Protein AF-A0A9E6CJZ1-F1 (afdb_monomer)

Sequence (178 aa):
MKETTREVQKDIIDIRGPVDLPGGFPFRLLAILALLVIAAVAAKFLIKKFGGKERVLPPRPAHEIAYDDLRDLKMRGLPGQGRIKEYYIALSFIVRQYLENRFALRAPEMTTEEFLIAAKNRGEFSSELKALLKDFLLHCDLVKFAKYGPTPTEMDLSFESAKRLVDQTKERAAEVTA

Solvent-accessible surface area (backbone atoms only — not comparable to full-atom values): 10877 Å² total; per-residue (Å²): 143,84,80,88,82,91,76,88,77,74,86,71,81,78,75,83,72,89,78,80,72,83,84,77,70,62,60,65,60,52,50,52,51,50,50,51,50,52,51,54,52,50,48,50,51,47,43,66,75,68,46,65,78,83,67,76,71,62,100,58,62,46,52,59,55,39,50,54,53,52,51,52,55,58,72,64,43,34,60,84,71,72,36,45,48,60,42,39,52,50,54,53,45,46,51,40,53,30,48,18,66,68,67,75,44,73,39,93,84,40,53,75,67,56,41,52,54,59,51,66,74,38,88,88,54,52,73,66,55,51,48,52,52,49,55,52,51,52,53,34,47,38,34,64,71,67,74,48,82,76,51,73,67,55,51,53,53,50,51,51,48,50,50,48,56,44,69,78,65,45,81,54,79,77,69,78,78,113

Nearest PDB structures (foldseek):
  7eqe-assembly2_D  TM=3.358E-01  e=1.122E+00  Streptomyces griseoluteus
  7eqf-assembly2_C  TM=3.750E-01  e=2.775E+00  Streptomyces griseoluteus

Mean predicted aligned error: 14.76 Å

Secondary structure (DSSP, 8-state):
------------PPPPPP--PPS--THHHHHHHHHHHHHHHHHHHHHHHHS-------SS-HHHHHHHHHHHHHHTTGGGGT-HHHHHHHHHHHHHHHHHHHHT--GGGS-HHHHHHHHHT-TT--HHHHHHHHHHHHHHHHHHHS-----HHHHHHHHHHHHHHHHHHPPPTTTS--

Foldseek 3Di:
DDDDDDDPPDPDPDDDDDDPDPDDDCVVVVVVVVVVVVVVVVVVVCCVVVVDPPPPLDLDFLLVVLVVQLVVLVVVVCVVVVNVLVSLVSLLVSLQSSCCSQVVDPRVVDDLVRSLVVVVPDPLDDPVLSVLSNVLVVVSCCVNPVVDDDDPVVVVVSSVSSNVNSVSRTDDPVVSVD

Radius of gyration: 36.61 Å; Cα contacts (8 Å, |Δi|>4): 97; chains: 1; bounding box: 133×53×50 Å

pLDDT: mean 82.03, std 15.18, range [40.19, 97.94]

Structure (mmCIF, N/CA/C/O backbone):
data_AF-A0A9E6CJZ1-F1
#
_entry.id   AF-A0A9E6CJZ1-F1
#
loop_
_atom_site.group_PDB
_atom_site.id
_atom_site.type_symbol
_atom_site.label_atom_id
_atom_site.label_alt_id
_atom_site.label_comp_id
_atom_site.label_asym_id
_atom_site.label_entity_id
_atom_site.label_seq_id
_atom_site.pdbx_PDB_ins_code
_atom_site.Cartn_x
_atom_site.Cartn_y
_atom_site.Cartn_z
_atom_site.occupancy
_atom_site.B_iso_or_equiv
_atom_site.auth_seq_id
_atom_site.auth_comp_id
_atom_site.auth_asym_id
_atom_site.auth_atom_id
_atom_site.pdbx_PDB_model_num
ATOM 1 N N . MET A 1 1 ? 115.744 -36.045 -33.117 1.00 49.06 1 MET A N 1
ATOM 2 C CA . MET A 1 1 ? 115.909 -35.276 -31.868 1.00 49.06 1 MET A CA 1
ATOM 3 C C . MET A 1 1 ? 114.811 -34.228 -31.792 1.00 49.06 1 MET A C 1
ATOM 5 O O . MET A 1 1 ? 114.917 -33.226 -32.485 1.00 49.06 1 MET A O 1
ATOM 9 N N . LYS A 1 2 ? 113.744 -34.505 -31.037 1.00 40.19 2 LYS A N 1
ATOM 10 C CA . LYS A 1 2 ? 113.070 -33.599 -30.090 1.00 40.19 2 LYS A CA 1
ATOM 11 C C . LYS A 1 2 ? 111.775 -34.257 -29.625 1.00 40.19 2 LYS A C 1
ATOM 13 O O . LYS A 1 2 ? 111.036 -34.844 -30.407 1.00 40.19 2 LYS A O 1
ATOM 18 N N . GLU A 1 3 ? 111.648 -34.239 -28.316 1.00 52.41 3 GLU A N 1
ATOM 19 C CA . GLU A 1 3 ? 110.723 -34.976 -27.482 1.00 52.41 3 GLU A CA 1
ATOM 20 C C . GLU A 1 3 ? 109.345 -34.309 -27.391 1.00 52.41 3 GLU A C 1
ATOM 22 O O . GLU A 1 3 ? 109.218 -33.115 -27.643 1.00 52.41 3 GLU A O 1
ATOM 27 N N . THR A 1 4 ? 108.382 -35.108 -26.915 1.00 61.25 4 THR A N 1
ATOM 28 C CA . THR A 1 4 ? 107.344 -34.748 -25.932 1.00 61.25 4 THR A CA 1
ATOM 29 C C . THR A 1 4 ? 106.378 -33.615 -26.283 1.00 61.25 4 THR A C 1
ATOM 31 O O . THR A 1 4 ? 106.749 -32.451 -26.347 1.00 61.25 4 THR A O 1
ATOM 34 N N . THR A 1 5 ? 105.079 -33.933 -26.316 1.00 56.66 5 THR A N 1
ATOM 35 C CA . THR A 1 5 ? 104.131 -33.520 -25.257 1.00 56.66 5 THR A CA 1
ATOM 36 C C . THR A 1 5 ? 102.821 -34.299 -25.397 1.00 56.66 5 THR A C 1
ATOM 38 O O . THR A 1 5 ? 102.221 -34.366 -26.466 1.00 56.66 5 THR A O 1
ATOM 41 N N . ARG A 1 6 ? 102.422 -34.935 -24.289 1.00 62.84 6 ARG A N 1
ATOM 42 C CA . ARG A 1 6 ? 101.092 -35.495 -24.044 1.00 62.84 6 ARG A CA 1
ATOM 43 C C . ARG A 1 6 ? 100.071 -34.364 -24.024 1.00 62.84 6 ARG A C 1
ATOM 45 O O . ARG A 1 6 ? 100.254 -33.445 -23.242 1.00 62.84 6 ARG A O 1
ATOM 52 N N . GLU A 1 7 ? 98.951 -34.528 -24.705 1.00 59.59 7 GLU A N 1
ATOM 53 C CA . GLU A 1 7 ? 97.702 -33.866 -24.325 1.00 59.59 7 GLU A CA 1
ATOM 54 C C . GLU A 1 7 ? 96.592 -34.913 -24.453 1.00 59.59 7 GLU A C 1
ATOM 56 O O . GLU A 1 7 ? 96.114 -35.245 -25.535 1.00 59.59 7 GLU A O 1
ATOM 61 N N . VAL A 1 8 ? 96.251 -35.515 -23.313 1.00 61.34 8 VAL A N 1
ATOM 62 C CA . VAL A 1 8 ? 95.030 -36.302 -23.144 1.00 61.34 8 VAL A CA 1
ATOM 63 C C . VAL A 1 8 ? 93.889 -35.289 -23.107 1.00 61.34 8 VAL A C 1
ATOM 65 O O . VAL A 1 8 ? 93.489 -34.832 -22.037 1.00 61.34 8 VAL A O 1
ATOM 68 N N . GLN A 1 9 ? 93.388 -34.890 -24.276 1.00 54.91 9 GLN A N 1
ATOM 69 C CA . GLN A 1 9 ? 92.217 -34.023 -24.353 1.00 54.91 9 GLN A CA 1
ATOM 70 C C . GLN A 1 9 ? 90.959 -34.881 -24.178 1.00 54.91 9 GLN A C 1
ATOM 72 O O . GLN A 1 9 ? 90.390 -35.434 -25.110 1.00 54.91 9 GLN A O 1
ATOM 77 N N . LYS A 1 10 ? 90.604 -35.023 -22.904 1.00 57.53 10 LYS A N 1
ATOM 78 C CA . LYS A 1 10 ? 89.318 -35.412 -22.327 1.00 57.53 10 LYS A CA 1
ATOM 79 C C . LYS A 1 10 ? 88.123 -35.104 -23.253 1.00 57.53 10 LYS A C 1
ATOM 81 O O . LYS A 1 10 ? 87.733 -33.944 -23.369 1.00 57.53 10 LYS A O 1
ATOM 86 N N . ASP A 1 11 ? 87.514 -36.146 -23.822 1.00 59.25 11 ASP A N 1
ATOM 87 C CA . ASP A 1 11 ? 86.191 -36.095 -24.464 1.00 59.25 11 ASP A CA 1
ATOM 88 C C . ASP A 1 11 ? 85.128 -35.803 -23.391 1.00 59.25 11 ASP A C 1
ATOM 90 O O . ASP A 1 11 ? 84.509 -36.695 -22.805 1.00 59.25 11 ASP A O 1
ATOM 94 N N . ILE A 1 12 ? 84.967 -34.524 -23.051 1.00 64.62 12 ILE A N 1
ATOM 95 C CA . ILE A 1 12 ? 83.814 -34.046 -22.294 1.00 64.62 12 ILE A CA 1
ATOM 96 C C . ILE A 1 12 ? 82.669 -33.969 -23.293 1.00 64.62 12 ILE A C 1
ATOM 98 O O . ILE A 1 12 ? 82.695 -33.159 -24.215 1.00 64.62 12 ILE A O 1
ATOM 102 N N . ILE A 1 13 ? 81.673 -34.830 -23.113 1.00 66.44 13 ILE A N 1
ATOM 103 C CA . ILE A 1 13 ? 80.451 -34.784 -23.909 1.00 66.44 13 ILE A CA 1
ATOM 104 C C . ILE A 1 13 ? 79.744 -33.466 -23.584 1.00 66.44 13 ILE A C 1
ATOM 106 O O . ILE A 1 13 ? 79.390 -33.211 -22.431 1.00 66.44 13 ILE A O 1
ATOM 110 N N . ASP A 1 14 ? 79.577 -32.638 -24.608 1.00 72.31 14 ASP A N 1
ATOM 111 C CA . ASP A 1 14 ? 78.955 -31.325 -24.506 1.00 72.31 14 ASP A CA 1
ATOM 112 C C . ASP A 1 14 ? 77.465 -31.457 -24.139 1.00 72.31 14 ASP A C 1
ATOM 114 O O . ASP A 1 14 ? 76.741 -32.306 -24.676 1.00 72.31 14 ASP A O 1
ATOM 118 N N . ILE A 1 15 ? 76.993 -30.641 -23.195 1.00 66.19 15 ILE A N 1
ATOM 119 C CA . ILE A 1 15 ? 75.585 -30.639 -22.779 1.00 66.19 15 ILE A CA 1
ATOM 120 C C . ILE A 1 15 ? 74.820 -29.838 -23.831 1.00 66.19 15 ILE A C 1
ATOM 122 O O . ILE A 1 15 ? 75.149 -28.682 -24.084 1.00 66.19 15 ILE A O 1
ATOM 126 N N . ARG A 1 16 ? 73.791 -30.440 -24.448 1.00 64.19 16 ARG A N 1
ATOM 127 C CA . ARG A 1 16 ? 72.942 -29.742 -25.430 1.00 64.19 16 ARG A CA 1
ATOM 128 C C . ARG A 1 16 ? 72.487 -28.392 -24.869 1.00 64.19 16 ARG A C 1
ATOM 130 O O . ARG A 1 16 ? 71.950 -28.335 -23.762 1.00 64.19 16 ARG A O 1
ATOM 137 N N . GLY A 1 17 ? 72.695 -27.336 -25.657 1.00 74.50 17 GLY A N 1
ATOM 138 C CA . GLY A 1 17 ? 72.274 -25.978 -25.325 1.00 74.50 17 GLY A CA 1
ATOM 139 C C . GLY A 1 17 ? 70.756 -25.848 -25.116 1.00 74.50 17 GLY A C 1
ATOM 140 O O . GLY A 1 17 ? 70.006 -26.783 -25.420 1.00 74.50 17 GLY A O 1
ATOM 141 N N . PRO A 1 18 ? 70.291 -24.700 -24.588 1.00 73.81 18 PRO A N 1
ATOM 142 C CA . PRO A 1 18 ? 68.888 -24.484 -24.253 1.00 73.81 18 PRO A CA 1
ATOM 143 C C . PRO A 1 18 ? 67.996 -24.716 -25.472 1.00 73.81 18 PRO A C 1
ATOM 145 O O . PRO A 1 18 ? 68.210 -24.134 -26.532 1.00 73.81 18 PRO A O 1
ATOM 148 N N . VAL A 1 19 ? 66.997 -25.584 -25.321 1.00 71.06 19 VAL A N 1
ATOM 149 C CA . VAL A 1 19 ? 65.978 -25.787 -26.350 1.00 71.06 19 VAL A CA 1
ATOM 150 C C . VAL A 1 19 ? 65.034 -24.590 -26.298 1.00 71.06 19 VAL A C 1
ATOM 152 O O . VAL A 1 19 ? 64.331 -24.407 -25.302 1.00 71.06 19 VAL A O 1
ATOM 155 N N . ASP A 1 20 ? 65.011 -23.788 -27.360 1.00 67.00 20 ASP A N 1
ATOM 156 C CA . ASP A 1 20 ? 64.033 -22.715 -27.512 1.00 67.00 20 ASP A CA 1
ATOM 157 C C . ASP A 1 20 ? 62.629 -23.323 -27.602 1.00 67.00 20 ASP A C 1
ATOM 159 O O . ASP A 1 20 ? 62.242 -23.946 -28.594 1.00 67.00 20 ASP A O 1
ATOM 163 N N . LEU A 1 21 ? 61.857 -23.171 -26.525 1.00 61.41 21 LEU A N 1
ATOM 164 C CA . LEU A 1 21 ? 60.443 -23.521 -26.511 1.00 61.41 21 LEU A CA 1
ATOM 165 C C . LEU A 1 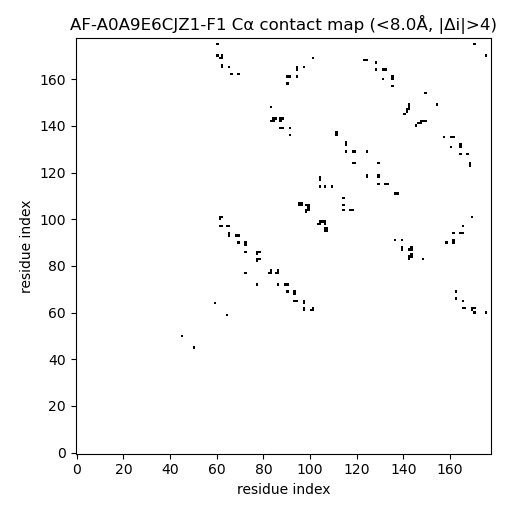21 ? 59.719 -22.590 -27.498 1.00 61.41 21 LEU A C 1
ATOM 167 O O . LEU A 1 21 ? 59.787 -21.370 -27.316 1.00 61.41 21 LEU A O 1
ATOM 171 N N . PRO A 1 22 ? 59.013 -23.114 -28.519 1.00 61.53 22 PRO A N 1
ATOM 172 C CA . PRO A 1 22 ? 58.257 -22.278 -29.440 1.00 61.53 22 PRO A CA 1
ATOM 173 C C . PRO A 1 22 ? 57.286 -21.394 -28.648 1.00 61.53 22 PRO A C 1
ATOM 175 O O . PRO A 1 22 ? 56.506 -21.860 -27.814 1.00 61.53 22 PRO A O 1
ATOM 178 N N . GLY A 1 23 ? 57.419 -20.088 -28.867 1.00 60.41 23 GLY A N 1
ATOM 179 C CA . GLY A 1 23 ? 56.802 -19.051 -28.059 1.00 60.41 23 GLY A CA 1
ATOM 180 C C . GLY A 1 23 ? 55.276 -19.116 -28.032 1.00 60.41 23 GLY A C 1
ATOM 181 O O . GLY A 1 23 ? 54.616 -19.204 -29.064 1.00 60.41 23 GLY A O 1
ATOM 182 N N . GLY A 1 24 ? 54.736 -18.961 -26.820 1.00 61.22 24 GLY A N 1
ATOM 183 C CA . GLY A 1 24 ? 53.343 -18.602 -26.570 1.00 61.22 24 GLY A CA 1
ATOM 184 C C . GLY A 1 24 ? 52.414 -19.778 -26.291 1.00 61.22 24 GLY A C 1
ATOM 185 O O . GLY A 1 24 ? 51.463 -19.994 -27.033 1.00 61.22 24 GLY A O 1
ATOM 186 N N . PHE A 1 25 ? 52.622 -20.490 -25.178 1.00 62.19 25 PHE A N 1
ATOM 187 C CA . PHE A 1 25 ? 51.590 -21.373 -24.624 1.00 62.19 25 PHE A CA 1
ATOM 188 C C . PHE A 1 25 ? 50.232 -20.639 -24.559 1.00 62.19 25 PHE A C 1
ATOM 190 O O . PHE A 1 25 ? 50.196 -19.454 -24.198 1.00 62.19 25 PHE A O 1
ATOM 197 N N . PRO A 1 26 ? 49.098 -21.314 -24.830 1.00 68.69 26 PRO A N 1
ATOM 198 C CA . PRO A 1 26 ? 47.780 -20.689 -24.961 1.00 68.69 26 PRO A CA 1
ATOM 199 C C . PRO A 1 26 ? 47.225 -20.145 -23.635 1.00 68.69 26 PRO A C 1
ATOM 201 O O . PRO A 1 26 ? 46.048 -19.813 -23.562 1.00 68.69 26 PRO A O 1
ATOM 204 N N . PHE A 1 27 ? 48.041 -20.003 -22.586 1.00 70.19 27 PHE A N 1
ATOM 205 C CA . PHE A 1 27 ? 47.667 -19.367 -21.324 1.00 70.19 27 PHE A CA 1
ATOM 206 C C . PHE A 1 27 ? 47.115 -17.958 -21.523 1.00 70.19 27 PHE A C 1
ATOM 208 O O . PHE A 1 27 ? 46.222 -17.566 -20.787 1.00 70.19 27 PHE A O 1
ATOM 215 N N . ARG A 1 28 ? 47.574 -17.210 -22.539 1.00 80.44 28 ARG A N 1
ATOM 216 C CA . ARG A 1 28 ? 46.977 -15.905 -22.876 1.00 80.44 28 ARG A CA 1
ATOM 217 C C . ARG A 1 28 ? 45.538 -16.050 -23.371 1.00 80.44 28 ARG A C 1
ATOM 219 O O . ARG A 1 28 ? 44.670 -15.318 -22.914 1.00 80.44 28 ARG A O 1
ATOM 226 N N . LEU A 1 29 ? 45.273 -17.020 -24.248 1.00 81.88 29 LEU A N 1
ATOM 227 C CA . LEU A 1 29 ? 43.920 -17.313 -24.734 1.00 81.88 29 LEU A CA 1
ATOM 228 C C . LEU A 1 29 ? 43.028 -17.848 -23.604 1.00 81.88 29 LEU A C 1
ATOM 230 O O . LEU A 1 29 ? 41.888 -17.417 -23.472 1.00 81.88 29 LEU A O 1
ATOM 234 N N . LEU A 1 30 ? 43.566 -18.714 -22.743 1.00 83.50 30 LEU A N 1
ATOM 235 C CA . LEU A 1 30 ? 42.892 -19.230 -21.548 1.00 83.50 30 LEU A CA 1
ATOM 236 C C . LEU A 1 30 ? 42.587 -18.124 -20.528 1.00 83.50 30 LEU A C 1
ATOM 238 O O . LEU A 1 30 ? 41.495 -18.100 -19.969 1.00 83.50 30 LEU A O 1
ATOM 242 N N . ALA A 1 31 ? 43.509 -17.183 -20.318 1.00 84.50 31 ALA A N 1
ATOM 243 C CA . ALA A 1 31 ? 43.314 -16.039 -19.431 1.00 84.50 31 ALA A CA 1
ATOM 244 C C . ALA A 1 31 ? 42.259 -15.068 -19.978 1.00 84.50 31 ALA A C 1
ATOM 246 O O . ALA A 1 31 ? 41.407 -14.607 -19.221 1.00 84.50 31 ALA A O 1
ATOM 247 N N . ILE A 1 32 ? 42.263 -14.803 -21.291 1.00 88.94 32 ILE A N 1
ATOM 248 C CA . ILE A 1 32 ? 41.225 -13.998 -21.953 1.00 88.94 32 ILE A CA 1
ATOM 249 C C . ILE A 1 32 ? 39.862 -14.690 -21.836 1.00 88.94 32 ILE A C 1
ATOM 251 O O . ILE A 1 32 ? 38.875 -14.046 -21.484 1.00 88.94 32 ILE A O 1
ATOM 255 N N . LEU A 1 33 ? 39.804 -16.005 -22.064 1.00 90.44 33 LEU A N 1
ATOM 256 C CA . LEU 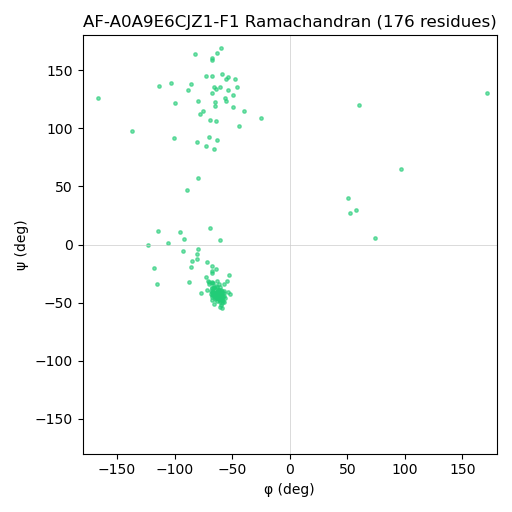A 1 33 ? 38.574 -16.784 -21.931 1.00 90.44 33 LEU A CA 1
ATOM 257 C C . LEU A 1 33 ? 38.044 -16.759 -20.489 1.00 90.44 33 LEU A C 1
ATOM 259 O O . LEU A 1 33 ? 36.858 -16.514 -20.277 1.00 90.44 33 LEU A O 1
ATOM 263 N N . ALA A 1 34 ? 38.915 -16.945 -19.495 1.00 89.00 34 ALA A N 1
ATOM 264 C CA . ALA A 1 34 ? 38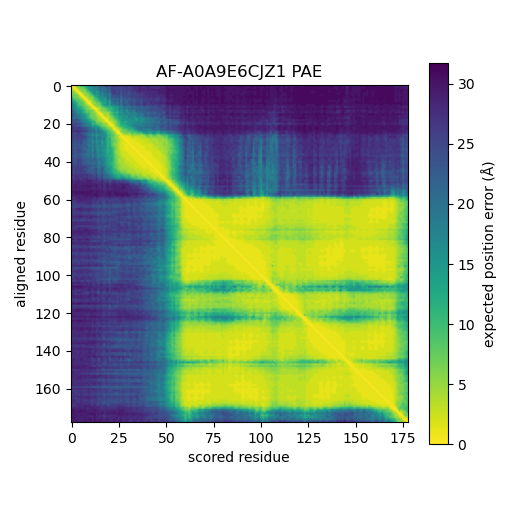.545 -16.870 -18.084 1.00 89.00 34 ALA A CA 1
ATOM 265 C C . ALA A 1 34 ? 38.017 -15.477 -17.703 1.00 89.00 34 ALA A C 1
ATOM 267 O O . ALA A 1 34 ? 36.995 -15.372 -17.023 1.00 89.00 34 ALA A O 1
ATOM 268 N N . LEU A 1 35 ? 38.658 -14.407 -18.187 1.00 93.12 35 LEU A N 1
ATOM 269 C CA . LEU A 1 35 ? 38.215 -13.032 -17.955 1.00 93.12 35 LEU A CA 1
ATOM 270 C C . LEU A 1 35 ? 36.825 -12.774 -18.557 1.00 93.12 35 LEU A C 1
ATOM 272 O O . LEU A 1 35 ? 35.972 -12.184 -17.894 1.00 93.12 35 LEU A O 1
ATOM 276 N N . LEU A 1 36 ? 36.570 -13.256 -19.777 1.00 92.88 36 LEU A N 1
ATOM 277 C CA . LEU A 1 36 ? 35.264 -13.137 -20.434 1.00 92.88 36 LEU A CA 1
ATOM 278 C C . LEU A 1 36 ? 34.165 -13.879 -19.667 1.00 92.88 36 LEU A C 1
ATOM 280 O O . LEU A 1 36 ? 33.067 -13.347 -19.506 1.00 92.88 36 LEU A O 1
ATOM 284 N N . VAL A 1 37 ? 34.457 -15.074 -19.145 1.00 92.81 37 VAL A N 1
ATOM 285 C CA . VAL A 1 37 ? 33.505 -15.839 -18.325 1.00 92.81 37 VAL A CA 1
ATOM 286 C C . VAL A 1 37 ? 33.186 -15.097 -17.027 1.00 92.81 37 VAL A C 1
ATOM 288 O O . VAL A 1 37 ? 32.014 -14.963 -16.676 1.00 92.81 37 VAL A O 1
ATOM 291 N N . ILE A 1 38 ? 34.195 -14.555 -16.338 1.00 92.88 38 ILE A N 1
ATOM 292 C CA . ILE A 1 38 ? 33.993 -13.770 -15.111 1.00 92.88 38 ILE A CA 1
ATOM 293 C C . ILE A 1 38 ? 33.161 -12.517 -15.403 1.00 92.88 38 ILE A C 1
ATOM 295 O O . ILE A 1 38 ? 32.205 -12.240 -14.678 1.00 92.88 38 ILE A O 1
ATOM 299 N N . ALA A 1 39 ? 33.466 -11.794 -16.483 1.00 91.38 39 ALA A N 1
ATOM 300 C CA . ALA A 1 39 ? 32.707 -10.618 -16.898 1.00 91.38 39 ALA A CA 1
ATOM 301 C C . ALA A 1 39 ? 31.251 -10.967 -17.243 1.00 91.38 39 ALA A C 1
ATOM 303 O O . ALA A 1 39 ? 30.343 -10.259 -16.816 1.00 91.38 39 ALA A O 1
ATOM 304 N N . ALA A 1 40 ? 31.003 -12.080 -17.939 1.00 88.81 40 ALA A N 1
ATOM 305 C CA . ALA A 1 40 ? 29.655 -12.540 -18.271 1.00 88.81 40 ALA A CA 1
ATOM 306 C C . ALA A 1 40 ? 28.857 -12.954 -17.025 1.00 88.81 40 ALA A C 1
ATOM 308 O O . ALA A 1 40 ? 27.675 -12.628 -16.908 1.00 88.81 40 ALA A O 1
ATOM 309 N N . VAL A 1 41 ? 29.492 -13.636 -16.066 1.00 89.81 41 VAL A N 1
ATOM 310 C CA . VAL A 1 41 ? 28.859 -14.006 -14.793 1.00 89.81 41 VAL A CA 1
ATOM 311 C C . VAL A 1 41 ? 28.570 -12.764 -13.957 1.00 89.81 41 VAL A C 1
ATOM 313 O O . VAL A 1 41 ? 27.453 -12.628 -13.464 1.00 89.81 41 VAL A O 1
ATOM 316 N N . ALA A 1 42 ? 29.521 -11.834 -13.841 1.00 87.81 42 ALA A N 1
ATOM 317 C CA . ALA A 1 42 ? 29.332 -10.573 -13.133 1.00 87.81 42 ALA A CA 1
ATOM 318 C C . ALA A 1 42 ? 28.232 -9.727 -13.785 1.00 87.81 42 ALA A C 1
ATOM 320 O O . ALA A 1 42 ? 27.337 -9.263 -13.085 1.00 87.81 42 ALA A O 1
ATOM 321 N N . ALA A 1 43 ? 28.225 -9.605 -15.114 1.00 85.31 43 ALA A N 1
ATOM 322 C CA . ALA A 1 43 ? 27.169 -8.933 -15.861 1.00 85.31 43 ALA A CA 1
ATOM 323 C C . ALA A 1 43 ? 25.815 -9.610 -15.630 1.00 85.31 43 ALA A C 1
ATOM 325 O O . ALA A 1 43 ? 24.856 -8.930 -15.294 1.00 85.31 43 ALA A O 1
ATOM 326 N N . LYS A 1 44 ? 25.725 -10.944 -15.697 1.00 85.56 44 LYS A N 1
ATOM 327 C CA . LYS A 1 44 ? 24.486 -11.681 -15.400 1.00 85.56 44 LYS A CA 1
ATOM 328 C C . LYS A 1 44 ? 24.027 -11.478 -13.956 1.00 85.56 44 LYS A C 1
ATOM 330 O O . LYS A 1 44 ? 22.831 -11.350 -13.712 1.00 85.56 44 LYS A O 1
ATOM 335 N N . PHE A 1 45 ? 24.947 -11.434 -12.996 1.00 83.56 45 PHE A N 1
ATOM 336 C CA . PHE A 1 45 ? 24.627 -11.214 -11.585 1.00 83.56 45 PHE A CA 1
ATOM 337 C C . PHE A 1 45 ? 24.187 -9.770 -11.322 1.00 83.56 45 PHE A C 1
ATOM 339 O O . PHE A 1 45 ? 23.231 -9.550 -10.583 1.00 83.56 45 PHE A O 1
ATOM 346 N N . LEU A 1 46 ? 24.828 -8.796 -11.972 1.00 81.12 46 LEU A N 1
ATOM 347 C CA . LEU A 1 46 ? 24.453 -7.385 -11.936 1.00 81.12 46 LEU A CA 1
ATOM 348 C C . LEU A 1 46 ? 23.112 -7.158 -12.636 1.00 81.12 46 LEU A C 1
ATOM 350 O O . LEU A 1 46 ? 22.252 -6.516 -12.055 1.00 81.12 46 LEU A O 1
ATOM 354 N N . ILE A 1 47 ? 22.867 -7.766 -13.798 1.00 76.94 47 ILE A N 1
ATOM 355 C CA . ILE A 1 47 ? 21.565 -7.750 -14.479 1.00 76.94 47 ILE A CA 1
ATOM 356 C C . ILE A 1 47 ? 20.507 -8.451 -13.621 1.00 76.94 47 ILE A C 1
ATOM 358 O O . ILE A 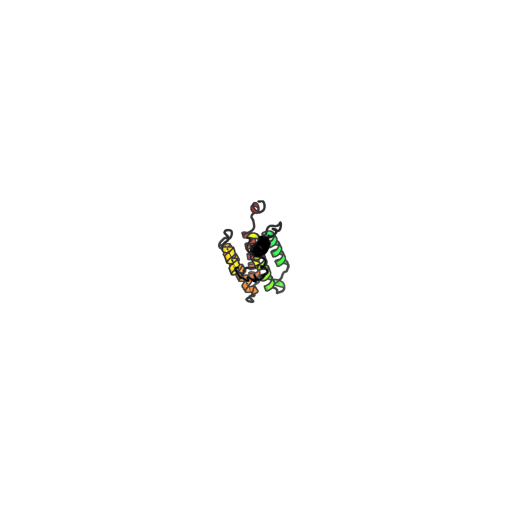1 47 ? 19.392 -7.971 -13.541 1.00 76.94 47 ILE A O 1
ATOM 362 N N . LYS A 1 48 ? 20.813 -9.527 -12.889 1.00 69.94 48 LYS A N 1
ATOM 363 C CA . LYS A 1 48 ? 19.826 -10.138 -11.977 1.00 69.94 48 LYS A CA 1
ATOM 364 C C . LYS A 1 48 ? 19.567 -9.296 -10.718 1.00 69.94 48 LYS A C 1
ATOM 366 O O . LYS A 1 48 ? 18.500 -9.399 -10.122 1.00 69.94 48 LYS A O 1
ATOM 371 N N . LYS A 1 49 ? 20.550 -8.501 -10.283 1.00 65.12 49 LYS A N 1
ATOM 372 C CA . LYS A 1 49 ? 20.474 -7.651 -9.082 1.00 65.12 49 LYS A CA 1
ATOM 373 C C . LYS A 1 49 ? 19.865 -6.269 -9.369 1.00 65.12 49 LYS A C 1
ATOM 375 O O . LYS A 1 49 ? 19.191 -5.716 -8.501 1.00 65.12 49 LYS A O 1
ATOM 380 N N . PHE A 1 50 ? 20.089 -5.734 -10.569 1.00 57.03 50 PHE A N 1
ATOM 381 C CA . PHE A 1 50 ? 19.684 -4.393 -11.010 1.00 57.03 50 PHE A CA 1
ATOM 382 C C . PHE A 1 50 ? 18.702 -4.384 -12.183 1.00 57.03 50 PHE A C 1
ATOM 384 O O . PHE A 1 50 ? 18.001 -3.394 -12.366 1.00 57.03 50 PHE A O 1
ATOM 391 N N . GLY A 1 51 ? 18.606 -5.467 -12.950 1.00 46.28 51 GLY A N 1
ATOM 392 C CA . GLY A 1 51 ? 17.495 -5.702 -13.861 1.00 46.28 51 GLY A CA 1
ATOM 393 C C . GLY A 1 51 ? 16.272 -5.982 -13.012 1.00 46.28 51 GLY A C 1
ATOM 394 O O . GLY A 1 51 ? 16.037 -7.109 -12.570 1.00 46.28 51 GLY A O 1
ATOM 395 N N . GLY A 1 52 ? 15.526 -4.914 -12.722 1.00 53.84 52 GLY A N 1
ATOM 396 C CA . GLY A 1 52 ? 14.161 -5.037 -12.246 1.00 53.84 52 GLY A CA 1
ATOM 397 C C . GLY A 1 52 ? 13.469 -6.063 -13.125 1.00 53.84 52 GLY A C 1
ATOM 398 O O . GLY A 1 52 ? 13.685 -6.060 -14.337 1.00 53.84 52 GLY A O 1
ATOM 399 N N . LYS A 1 53 ? 12.712 -6.979 -12.505 1.00 47.53 53 LYS A N 1
ATOM 400 C CA . LYS A 1 53 ? 11.821 -7.879 -13.239 1.00 47.53 53 LYS A CA 1
ATOM 401 C C . LYS A 1 53 ? 11.191 -7.039 -14.336 1.00 47.53 53 LYS A C 1
ATOM 403 O O . LYS A 1 53 ? 10.504 -6.072 -14.009 1.00 47.53 53 LYS A O 1
ATOM 408 N N . GLU A 1 54 ? 11.499 -7.359 -15.584 1.00 49.78 54 GLU A N 1
ATOM 409 C CA . GLU A 1 54 ? 10.805 -6.803 -16.727 1.00 49.78 54 GLU A CA 1
ATOM 410 C C . GLU A 1 54 ? 9.383 -7.311 -16.554 1.00 49.78 54 GLU A C 1
ATOM 412 O O . GLU A 1 54 ? 9.052 -8.468 -16.820 1.00 49.78 54 GLU A O 1
ATOM 417 N N . ARG A 1 55 ? 8.593 -6.502 -15.848 1.00 52.50 55 ARG A N 1
ATOM 418 C CA . ARG A 1 55 ? 7.202 -6.792 -15.602 1.00 52.50 55 ARG A CA 1
ATOM 419 C C . ARG A 1 55 ? 6.607 -6.621 -16.971 1.00 52.50 55 ARG A C 1
ATOM 421 O O . ARG A 1 55 ? 6.520 -5.504 -17.467 1.00 52.50 55 ARG A O 1
ATOM 428 N N . VAL A 1 56 ? 6.262 -7.750 -17.577 1.00 52.38 56 VAL A N 1
ATOM 429 C CA . VAL A 1 56 ? 5.206 -7.808 -18.574 1.00 52.38 56 VAL A CA 1
ATOM 430 C C . VAL A 1 56 ? 4.092 -6.959 -17.977 1.00 52.38 56 VAL A C 1
ATOM 432 O O . VAL A 1 56 ? 3.479 -7.374 -16.990 1.00 52.38 56 VAL A O 1
ATOM 435 N N . LEU A 1 57 ? 3.945 -5.721 -18.459 1.00 51.72 57 LEU A N 1
ATOM 436 C CA . LEU A 1 57 ? 2.794 -4.897 -18.132 1.00 51.72 57 LEU A CA 1
ATOM 437 C C . LEU A 1 57 ? 1.609 -5.826 -18.388 1.00 51.72 57 LEU A C 1
ATOM 439 O O . LEU A 1 57 ? 1.497 -6.344 -19.506 1.00 51.72 57 LEU A O 1
ATOM 443 N N . PRO A 1 58 ? 0.779 -6.159 -17.386 1.00 53.56 58 PRO A N 1
ATOM 444 C CA . PRO A 1 58 ? -0.466 -6.811 -17.727 1.00 53.56 58 PRO A CA 1
ATOM 445 C C . PRO A 1 58 ? -1.155 -5.879 -18.737 1.00 53.56 58 PRO A C 1
ATOM 447 O O . PRO A 1 58 ? -1.067 -4.662 -18.578 1.00 53.56 58 PRO A O 1
ATOM 450 N N . PRO A 1 59 ? -1.840 -6.392 -19.769 1.00 66.06 59 PRO A N 1
ATOM 451 C CA . PRO A 1 59 ? -2.515 -5.558 -20.771 1.00 66.06 59 PRO A CA 1
ATOM 452 C C . PRO A 1 59 ? -3.616 -4.649 -20.181 1.00 66.06 59 PRO A C 1
ATOM 454 O O . PRO A 1 59 ? -4.326 -3.982 -20.924 1.00 66.06 59 PRO A O 1
ATOM 457 N N . ARG A 1 60 ? -3.787 -4.644 -18.853 1.00 80.06 60 ARG A N 1
ATOM 458 C CA . ARG A 1 60 ? -4.797 -3.910 -18.103 1.00 80.06 60 ARG A CA 1
ATOM 459 C C . ARG A 1 60 ? -4.136 -2.832 -17.234 1.00 80.06 60 ARG A C 1
ATOM 461 O O . ARG A 1 60 ? -3.154 -3.139 -16.552 1.00 80.06 60 ARG A O 1
ATOM 468 N N . PRO A 1 61 ? -4.694 -1.611 -17.194 1.00 89.56 61 PRO A N 1
ATOM 469 C CA . PRO A 1 61 ? -4.219 -0.537 -16.328 1.00 89.56 61 PRO A CA 1
ATOM 470 C C . PRO A 1 61 ? -4.128 -0.950 -14.854 1.00 89.56 61 PRO A C 1
ATOM 472 O O . PRO A 1 61 ? -4.995 -1.656 -14.332 1.00 89.56 61 PRO A O 1
ATOM 475 N N . ALA A 1 62 ? -3.116 -0.445 -14.141 1.00 90.62 62 ALA A N 1
ATOM 476 C CA . ALA A 1 62 ? -2.860 -0.817 -12.744 1.00 90.62 62 ALA A CA 1
ATOM 477 C C . ALA A 1 62 ? -4.066 -0.560 -11.817 1.00 90.62 62 ALA A C 1
ATOM 479 O O . ALA A 1 62 ? -4.306 -1.321 -10.879 1.00 90.62 62 ALA A O 1
ATOM 480 N N . HIS A 1 63 ? -4.835 0.499 -12.085 1.00 93.31 63 HIS A N 1
ATOM 481 C CA . HIS A 1 63 ? -6.002 0.868 -11.284 1.00 93.31 63 HIS A CA 1
ATOM 482 C C . HIS A 1 63 ? -7.165 -0.121 -11.440 1.00 93.31 63 HIS A C 1
ATOM 484 O O . HIS A 1 63 ? -7.879 -0.364 -10.472 1.00 93.31 63 HIS A O 1
ATOM 490 N N . GLU A 1 64 ? -7.339 -0.736 -12.615 1.00 92.56 64 GLU A N 1
ATOM 491 C CA . GLU A 1 64 ? -8.373 -1.757 -12.814 1.00 92.56 64 GLU A CA 1
ATOM 492 C C . GLU A 1 64 ? -8.099 -3.002 -11.974 1.00 92.56 64 GLU A C 1
ATOM 494 O O . GLU A 1 64 ? -9.003 -3.519 -11.322 1.00 92.56 64 GLU A O 1
ATOM 499 N N . ILE A 1 65 ? -6.838 -3.443 -11.951 1.00 92.38 65 ILE A N 1
ATOM 500 C CA . ILE A 1 65 ? -6.395 -4.574 -11.128 1.00 92.38 65 ILE A CA 1
ATOM 501 C C . ILE A 1 65 ? -6.648 -4.262 -9.651 1.00 92.38 65 ILE A C 1
ATOM 503 O O . ILE A 1 65 ? -7.222 -5.076 -8.935 1.00 92.38 65 ILE A O 1
ATOM 507 N N . ALA A 1 66 ? -6.304 -3.048 -9.209 1.00 94.75 66 ALA A N 1
ATOM 508 C CA . ALA A 1 66 ? -6.548 -2.615 -7.838 1.00 94.75 66 ALA A CA 1
ATOM 509 C C . ALA A 1 66 ? -8.043 -2.610 -7.475 1.00 94.75 66 ALA A C 1
ATOM 511 O O . ALA A 1 66 ? -8.401 -3.015 -6.371 1.00 94.75 66 ALA A O 1
ATOM 512 N N . TYR A 1 67 ? -8.931 -2.179 -8.379 1.00 96.06 67 TYR A N 1
ATOM 513 C CA . TYR A 1 67 ? -10.375 -2.227 -8.131 1.00 96.06 67 TYR A CA 1
ATOM 514 C C . TYR A 1 67 ? -10.911 -3.656 -8.052 1.00 96.06 67 TYR A C 1
ATOM 516 O O . TYR A 1 67 ? -11.738 -3.933 -7.181 1.00 96.06 67 TYR A O 1
ATOM 524 N N . ASP A 1 68 ? -10.447 -4.551 -8.928 1.00 94.25 68 ASP A N 1
ATOM 525 C CA . ASP A 1 68 ? -10.803 -5.970 -8.876 1.00 94.25 68 ASP A CA 1
ATOM 526 C C . ASP A 1 68 ? -10.355 -6.583 -7.536 1.00 94.25 68 ASP A C 1
ATOM 528 O O . ASP A 1 68 ? -11.173 -7.178 -6.832 1.00 94.25 68 ASP A O 1
ATOM 532 N N . ASP A 1 69 ? -9.114 -6.332 -7.114 1.00 95.81 69 ASP A N 1
ATOM 533 C CA . ASP A 1 69 ? -8.578 -6.821 -5.841 1.00 95.81 69 ASP A CA 1
ATOM 534 C C . ASP A 1 69 ? -9.327 -6.250 -4.620 1.00 95.81 69 ASP A C 1
ATOM 536 O O . ASP A 1 69 ? -9.612 -6.973 -3.660 1.00 95.81 69 ASP A O 1
ATOM 540 N N . LEU A 1 70 ? -9.676 -4.955 -4.636 1.00 97.62 70 LEU A N 1
ATOM 541 C CA . LEU A 1 70 ? -10.466 -4.317 -3.574 1.00 97.62 70 LEU A CA 1
ATOM 542 C C . LEU A 1 70 ? -11.883 -4.899 -3.498 1.00 97.62 70 LEU A C 1
ATOM 544 O O . LEU A 1 70 ? -12.393 -5.138 -2.398 1.00 97.62 70 LEU A O 1
ATOM 548 N N . ARG A 1 71 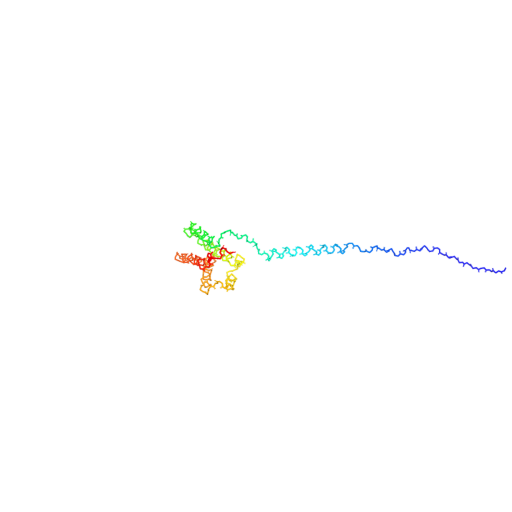? -12.523 -5.146 -4.648 1.00 96.69 71 ARG A N 1
ATOM 549 C CA . ARG A 1 71 ? -13.836 -5.801 -4.718 1.00 96.69 71 ARG A CA 1
ATOM 550 C C . ARG A 1 71 ? -13.754 -7.206 -4.134 1.00 96.69 71 ARG A C 1
ATOM 552 O O . ARG A 1 71 ? -14.573 -7.558 -3.286 1.00 96.69 71 ARG A O 1
ATOM 559 N N . ASP A 1 72 ? -12.751 -7.978 -4.532 1.00 95.19 72 ASP A N 1
ATOM 560 C CA . ASP A 1 72 ? -12.540 -9.338 -4.047 1.00 95.19 72 ASP A CA 1
ATOM 561 C C . ASP A 1 72 ? -12.272 -9.366 -2.540 1.00 95.19 72 ASP A C 1
ATOM 563 O O . ASP A 1 72 ? -12.842 -10.192 -1.825 1.00 95.19 72 ASP A O 1
ATOM 567 N N . LEU A 1 73 ? -11.469 -8.432 -2.023 1.00 95.94 73 LEU A N 1
ATOM 568 C CA . LEU A 1 73 ? -11.243 -8.289 -0.586 1.00 95.94 73 LEU A CA 1
ATOM 569 C C . LEU A 1 73 ? -12.549 -8.005 0.169 1.00 95.94 73 LEU A C 1
ATOM 571 O O . LEU A 1 73 ? -12.791 -8.611 1.216 1.00 95.94 73 LEU A O 1
ATOM 575 N N . LYS A 1 74 ? -13.402 -7.125 -0.370 1.00 94.88 74 LYS A N 1
ATOM 576 C CA . LYS A 1 74 ? -14.711 -6.808 0.215 1.00 94.88 74 LYS A CA 1
ATOM 577 C C . LYS A 1 74 ? -15.640 -8.025 0.211 1.00 94.88 74 LYS A C 1
ATOM 579 O O . LYS A 1 74 ? -16.251 -8.319 1.236 1.00 94.88 74 LYS A O 1
ATOM 584 N N . MET A 1 75 ? -15.692 -8.776 -0.892 1.00 95.69 75 MET A N 1
ATOM 585 C CA . MET A 1 75 ? -16.515 -9.989 -1.013 1.00 95.69 75 MET A CA 1
ATOM 586 C C . MET A 1 75 ? -16.097 -11.102 -0.048 1.00 95.69 75 MET A C 1
ATOM 588 O O . MET A 1 75 ? -16.948 -11.850 0.426 1.00 95.69 75 MET A O 1
ATOM 592 N N . ARG A 1 76 ? -14.805 -11.205 0.294 1.00 94.44 76 ARG A N 1
ATOM 593 C CA . ARG A 1 76 ? -14.323 -12.201 1.269 1.00 94.44 76 ARG A CA 1
ATOM 594 C C . ARG A 1 76 ? -14.889 -11.990 2.674 1.00 94.44 76 ARG A C 1
ATOM 596 O O . ARG A 1 76 ? -14.847 -12.930 3.461 1.00 94.44 76 ARG A O 1
ATOM 603 N N . GLY A 1 77 ? -15.366 -10.789 3.018 1.00 93.69 77 GLY A N 1
ATOM 604 C CA . GLY A 1 77 ? -16.017 -10.521 4.306 1.00 93.69 77 GLY A CA 1
ATOM 605 C C . GLY A 1 77 ? -15.151 -10.841 5.533 1.00 93.69 77 GLY A C 1
ATOM 606 O O . GLY A 1 77 ? -15.683 -11.206 6.580 1.00 93.69 77 GLY A O 1
ATOM 607 N N . LEU A 1 78 ? -13.820 -10.732 5.413 1.00 94.69 78 LEU A N 1
ATOM 608 C CA . LEU A 1 78 ? -12.861 -11.127 6.455 1.00 94.69 78 LEU A CA 1
ATOM 609 C C . LEU A 1 78 ? -13.129 -10.480 7.830 1.00 94.69 78 LEU A C 1
ATOM 611 O O . LEU A 1 78 ? -13.049 -11.202 8.828 1.00 94.69 78 LEU A O 1
ATOM 615 N N . PRO A 1 79 ? -13.495 -9.182 7.936 1.00 94.00 79 PRO A N 1
ATOM 616 C CA . PRO A 1 79 ? -13.830 -8.583 9.229 1.00 94.00 79 PRO A CA 1
ATOM 617 C C . PRO A 1 79 ? -14.996 -9.279 9.944 1.00 94.00 79 PRO A C 1
ATOM 619 O O . PRO A 1 79 ? -14.914 -9.516 11.146 1.00 94.00 79 PRO A O 1
ATOM 622 N N . GLY A 1 80 ? -16.036 -9.689 9.207 1.00 92.62 80 GLY A N 1
ATOM 623 C CA . GLY A 1 80 ? -17.193 -10.405 9.763 1.00 92.62 80 GLY A CA 1
ATOM 624 C C . GLY A 1 80 ? -16.861 -11.810 10.278 1.00 92.62 80 GLY A C 1
ATOM 625 O O . GLY A 1 80 ? -17.595 -12.359 11.089 1.00 92.62 80 GLY A O 1
ATOM 626 N N . GLN A 1 81 ? -15.726 -12.371 9.854 1.00 95.19 81 GLN A N 1
ATOM 627 C CA . GLN A 1 81 ? -15.194 -13.653 10.329 1.00 95.19 81 GLN A CA 1
ATOM 628 C C . GLN A 1 81 ? -14.219 -13.484 11.510 1.00 95.19 81 GLN A C 1
ATOM 630 O O . GLN A 1 81 ? -13.555 -14.440 11.900 1.00 95.19 81 GLN A O 1
ATOM 635 N N . GLY A 1 82 ? -14.043 -12.264 12.034 1.00 93.62 82 GLY A N 1
ATOM 636 C CA . GLY A 1 82 ? -13.029 -11.953 13.048 1.00 93.62 82 GLY A CA 1
ATOM 637 C C . GLY A 1 82 ? -11.594 -11.894 12.505 1.00 93.62 82 GLY A C 1
ATOM 638 O O . GLY A 1 82 ? -10.648 -11.693 13.265 1.00 93.62 82 GLY A O 1
ATOM 639 N N . ARG A 1 83 ? -11.397 -12.010 11.184 1.00 94.75 83 ARG A N 1
ATOM 640 C CA . ARG A 1 83 ? -10.081 -12.021 10.515 1.00 94.75 83 ARG A CA 1
ATOM 641 C C . ARG A 1 83 ? -9.615 -10.608 10.147 1.00 94.75 83 ARG A C 1
ATOM 643 O O . ARG A 1 83 ? -9.149 -10.348 9.038 1.00 94.75 83 ARG A O 1
ATOM 650 N N . ILE A 1 84 ? -9.729 -9.677 11.097 1.00 95.38 84 ILE A N 1
ATOM 651 C CA . ILE A 1 84 ? -9.439 -8.244 10.894 1.00 95.38 84 ILE A CA 1
ATOM 652 C C . ILE A 1 84 ? -7.968 -8.019 10.526 1.00 95.38 84 ILE A C 1
ATOM 654 O O . ILE A 1 84 ? -7.656 -7.265 9.607 1.00 95.38 84 ILE A O 1
ATOM 658 N N . LYS A 1 85 ? -7.042 -8.717 11.191 1.00 94.62 85 LYS A N 1
ATOM 659 C CA . LYS A 1 85 ? -5.612 -8.609 10.876 1.00 94.62 85 LYS A CA 1
ATOM 660 C C . LYS A 1 85 ? -5.321 -8.977 9.420 1.00 94.62 85 LYS A C 1
ATOM 662 O O . LYS A 1 85 ? -4.593 -8.261 8.740 1.00 94.62 85 LYS A O 1
ATOM 667 N N . GLU A 1 86 ? -5.898 -10.073 8.935 1.00 95.19 86 GLU A N 1
ATOM 668 C CA . GLU A 1 86 ? -5.706 -10.531 7.555 1.00 95.19 86 GLU A CA 1
ATOM 669 C C . GLU A 1 86 ? -6.308 -9.558 6.542 1.00 95.19 86 GLU A C 1
ATOM 671 O O . GLU A 1 86 ? -5.694 -9.294 5.509 1.00 95.19 86 GLU A O 1
ATOM 676 N N . TYR A 1 87 ? -7.457 -8.964 6.874 1.00 96.31 87 TYR A N 1
ATOM 677 C CA . TYR A 1 87 ? -8.057 -7.893 6.086 1.00 96.31 87 TYR A CA 1
ATOM 678 C C . TYR A 1 87 ? -7.100 -6.706 5.909 1.00 96.31 87 TYR A C 1
ATOM 680 O O . TYR A 1 87 ? -6.860 -6.288 4.781 1.00 96.31 87 TYR A O 1
ATOM 688 N N . TYR A 1 88 ? -6.483 -6.207 6.985 1.00 96.94 88 TYR A N 1
ATOM 689 C CA . TYR A 1 88 ? -5.548 -5.075 6.906 1.00 96.94 88 TYR A CA 1
ATOM 690 C C . TYR A 1 88 ? -4.208 -5.420 6.242 1.00 96.94 88 TYR A C 1
ATOM 692 O O . TYR A 1 88 ? -3.614 -4.570 5.570 1.00 96.94 88 TYR A O 1
ATOM 700 N N . ILE A 1 89 ? -3.729 -6.663 6.382 1.00 95.12 89 ILE A N 1
ATOM 701 C CA . ILE A 1 89 ? -2.581 -7.155 5.605 1.00 95.12 89 ILE A CA 1
ATOM 702 C C . ILE A 1 89 ? -2.907 -7.059 4.113 1.00 95.12 89 ILE A C 1
ATOM 704 O O . ILE A 1 89 ? -2.177 -6.387 3.384 1.00 95.12 89 ILE A O 1
ATOM 708 N N . ALA A 1 90 ? -4.025 -7.649 3.684 1.00 95.81 90 ALA A N 1
ATOM 709 C CA . ALA A 1 90 ? -4.446 -7.648 2.288 1.00 95.81 90 ALA A CA 1
ATOM 710 C C . ALA A 1 90 ? -4.729 -6.232 1.761 1.00 95.81 90 ALA A C 1
ATOM 712 O O . ALA A 1 90 ? -4.228 -5.870 0.702 1.00 95.81 90 ALA A O 1
ATOM 713 N N . LEU A 1 91 ? -5.451 -5.400 2.516 1.00 97.25 91 LEU A N 1
ATOM 714 C CA . LEU A 1 91 ? -5.802 -4.036 2.110 1.00 97.25 91 LEU A CA 1
ATOM 715 C C . LEU A 1 91 ? -4.554 -3.186 1.841 1.00 97.25 91 LEU A C 1
ATOM 717 O O . LEU A 1 91 ? -4.433 -2.547 0.796 1.00 97.25 91 LEU A O 1
ATOM 721 N N . SER A 1 92 ? -3.587 -3.220 2.761 1.00 95.50 92 SER A N 1
ATOM 722 C CA . SER A 1 92 ? -2.329 -2.493 2.580 1.00 95.50 92 SER A CA 1
ATOM 723 C C . SER A 1 92 ? -1.467 -3.065 1.451 1.00 95.50 92 SER A C 1
ATOM 725 O O . SER A 1 92 ? -0.767 -2.308 0.778 1.00 95.50 92 SER A O 1
ATOM 727 N N . PHE A 1 93 ? -1.526 -4.382 1.225 1.00 94.06 93 PHE A N 1
ATOM 728 C CA . PHE A 1 93 ? -0.824 -5.039 0.129 1.00 94.06 93 PHE A CA 1
ATOM 729 C C . PHE A 1 93 ? -1.366 -4.581 -1.227 1.00 94.06 93 PHE A C 1
ATOM 731 O O . PHE A 1 93 ? -0.570 -4.212 -2.083 1.00 94.06 93 PHE A O 1
ATOM 738 N N . ILE A 1 94 ? -2.690 -4.509 -1.393 1.00 95.44 94 ILE A N 1
ATOM 739 C CA . ILE A 1 94 ? -3.332 -4.041 -2.632 1.00 95.44 94 ILE A CA 1
ATOM 740 C C . ILE A 1 94 ? -2.869 -2.623 -2.981 1.00 95.44 94 ILE A C 1
ATOM 742 O O . ILE A 1 94 ? -2.418 -2.376 -4.098 1.00 95.44 94 ILE A O 1
ATOM 746 N N . VAL A 1 95 ? -2.893 -1.700 -2.013 1.00 94.50 95 VAL A N 1
ATOM 747 C CA . VAL A 1 95 ? -2.434 -0.315 -2.230 1.00 94.50 95 VAL A CA 1
ATOM 748 C C . VAL A 1 95 ? -0.954 -0.267 -2.611 1.00 94.50 95 VAL A C 1
ATOM 750 O O . VAL A 1 95 ? -0.583 0.423 -3.559 1.00 94.50 95 VAL A O 1
ATOM 753 N N . ARG A 1 96 ? -0.092 -1.016 -1.914 1.00 92.50 96 ARG A N 1
ATOM 754 C CA . ARG A 1 96 ? 1.344 -1.075 -2.236 1.00 92.50 96 ARG A CA 1
ATOM 755 C C . ARG A 1 96 ? 1.597 -1.656 -3.623 1.00 92.50 96 ARG A C 1
ATOM 757 O O . ARG A 1 96 ? 2.404 -1.101 -4.362 1.00 92.50 96 ARG A O 1
ATOM 764 N N . GLN A 1 97 ? 0.902 -2.735 -3.976 1.00 90.62 97 GLN A N 1
ATOM 765 C CA . GLN A 1 97 ? 1.030 -3.399 -5.270 1.00 90.62 97 GLN A CA 1
ATOM 766 C C . GLN A 1 97 ? 0.584 -2.484 -6.410 1.00 90.62 97 GLN A C 1
ATOM 768 O O . GLN A 1 97 ? 1.261 -2.398 -7.434 1.00 90.62 97 GLN A O 1
ATOM 773 N N . TYR A 1 98 ? -0.522 -1.770 -6.211 1.00 91.81 98 TYR A N 1
ATOM 774 C CA . TYR A 1 98 ? -1.014 -0.770 -7.145 1.00 91.81 98 TYR A CA 1
ATOM 775 C C . TYR A 1 98 ? 0.013 0.345 -7.376 1.00 91.81 98 TYR A C 1
ATOM 777 O O . TYR A 1 98 ? 0.382 0.613 -8.518 1.00 91.81 98 TYR A O 1
ATOM 785 N N . LEU A 1 99 ? 0.520 0.959 -6.302 1.00 89.25 99 LEU A N 1
ATOM 786 C CA . LEU A 1 99 ? 1.488 2.054 -6.400 1.00 89.25 99 LEU A CA 1
ATOM 787 C C . LEU A 1 99 ? 2.832 1.593 -6.977 1.00 89.25 99 LEU A C 1
ATOM 789 O O . LEU A 1 99 ? 3.480 2.344 -7.700 1.00 89.25 99 LEU A O 1
ATOM 793 N N . GLU A 1 100 ? 3.242 0.356 -6.706 1.00 87.19 100 GLU A N 1
ATOM 794 C CA . GLU A 1 100 ? 4.377 -0.265 -7.385 1.00 87.19 100 GLU A CA 1
ATOM 795 C C . GLU A 1 100 ? 4.147 -0.375 -8.893 1.00 87.19 100 GLU A C 1
ATOM 797 O O . GLU A 1 100 ? 5.011 0.035 -9.665 1.00 87.19 100 GLU A O 1
ATOM 802 N N . ASN A 1 101 ? 2.995 -0.900 -9.311 1.00 86.50 101 ASN A N 1
ATOM 803 C CA . ASN A 1 101 ? 2.693 -1.098 -10.725 1.00 86.50 101 ASN A CA 1
ATOM 804 C C . ASN A 1 101 ? 2.538 0.237 -11.467 1.00 86.50 101 ASN A C 1
ATOM 806 O O . ASN A 1 101 ? 2.993 0.351 -12.599 1.00 86.50 101 ASN A O 1
ATOM 810 N N . ARG A 1 102 ? 1.945 1.250 -10.823 1.00 85.94 102 ARG A N 1
ATOM 811 C CA . ARG A 1 102 ? 1.713 2.572 -11.417 1.00 85.94 102 ARG A CA 1
ATOM 812 C C . ARG A 1 102 ? 2.974 3.439 -11.474 1.00 85.94 102 ARG A C 1
ATOM 814 O O . ARG A 1 102 ? 3.200 4.115 -12.468 1.00 85.94 102 ARG A O 1
ATOM 821 N N . PHE A 1 103 ? 3.786 3.439 -10.415 1.00 83.88 103 PHE A N 1
ATOM 822 C CA . PHE A 1 103 ? 4.901 4.389 -10.245 1.00 83.88 103 PHE A CA 1
ATOM 823 C C . PHE A 1 103 ? 6.290 3.734 -10.271 1.00 83.88 103 PHE A C 1
ATOM 825 O O . PHE A 1 103 ? 7.292 4.363 -9.896 1.00 83.88 103 PHE A O 1
ATOM 832 N N . ALA A 1 104 ? 6.350 2.459 -10.670 1.00 79.00 104 ALA A N 1
ATOM 833 C CA . ALA A 1 104 ? 7.560 1.640 -10.701 1.00 79.00 104 ALA A CA 1
ATOM 834 C C . ALA A 1 104 ? 8.342 1.676 -9.369 1.00 79.00 104 ALA A C 1
ATOM 836 O O . ALA A 1 104 ? 9.572 1.768 -9.342 1.00 79.00 104 ALA A O 1
ATOM 837 N N . LEU A 1 105 ? 7.623 1.658 -8.242 1.00 77.56 105 LEU A N 1
ATOM 838 C CA . LEU A 1 105 ? 8.207 1.606 -6.895 1.00 77.56 105 LEU A CA 1
ATOM 839 C C . LEU A 1 105 ? 8.481 0.151 -6.511 1.00 77.56 105 LEU A C 1
ATOM 841 O O . LEU A 1 105 ? 7.614 -0.683 -6.706 1.00 77.56 105 LEU A O 1
ATOM 845 N N . ARG A 1 106 ? 9.615 -0.180 -5.882 1.00 75.38 106 ARG A N 1
ATOM 846 C CA . ARG A 1 106 ? 9.880 -1.551 -5.382 1.00 75.38 106 ARG A CA 1
ATOM 847 C C . ARG A 1 106 ? 9.167 -1.814 -4.045 1.00 75.38 106 ARG A C 1
ATOM 849 O O . ARG A 1 106 ? 9.806 -2.104 -3.039 1.00 75.38 106 ARG A O 1
ATOM 856 N N . ALA A 1 107 ? 7.844 -1.664 -4.014 1.00 73.62 107 ALA A N 1
ATOM 857 C CA . ALA A 1 107 ? 7.055 -1.620 -2.778 1.00 73.62 107 ALA A CA 1
ATOM 858 C C . ALA A 1 107 ? 7.106 -2.887 -1.893 1.00 73.62 107 ALA A C 1
ATOM 860 O O . ALA A 1 107 ? 7.141 -2.731 -0.671 1.00 73.62 107 ALA A O 1
ATOM 861 N N . PRO A 1 108 ? 7.112 -4.124 -2.434 1.00 64.12 108 PRO A N 1
ATOM 862 C CA . PRO A 1 108 ? 7.123 -5.345 -1.623 1.00 64.12 108 PRO A CA 1
ATOM 863 C C . PRO A 1 108 ? 8.42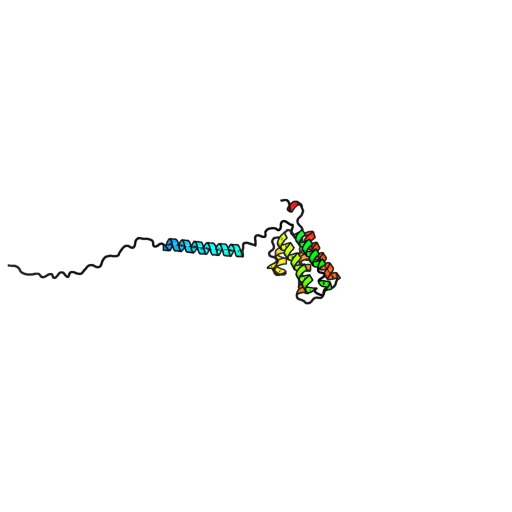4 -5.562 -0.841 1.00 64.12 108 PRO A C 1
ATOM 865 O O . PRO A 1 108 ? 8.421 -6.275 0.156 1.00 64.12 108 PRO A O 1
ATOM 868 N N . GLU A 1 109 ? 9.530 -4.965 -1.295 1.00 67.69 109 GLU A N 1
ATOM 869 C CA . GLU A 1 109 ? 10.856 -5.075 -0.667 1.00 67.69 109 GLU A CA 1
ATOM 870 C C . GLU A 1 109 ? 11.119 -3.940 0.339 1.00 67.69 109 GLU A C 1
ATOM 872 O O . GLU A 1 109 ? 12.144 -3.953 1.014 1.00 67.69 109 GLU A O 1
ATOM 877 N N . MET A 1 110 ? 10.208 -2.963 0.437 1.00 80.56 110 MET A N 1
ATOM 878 C CA . MET A 1 110 ? 10.364 -1.759 1.252 1.00 80.56 110 MET A CA 1
ATOM 879 C C . MET A 1 110 ? 9.561 -1.832 2.550 1.00 80.56 110 MET A C 1
ATOM 881 O O . MET A 1 110 ? 8.379 -2.203 2.581 1.00 80.56 110 MET A O 1
ATOM 885 N N . THR A 1 111 ? 10.175 -1.356 3.628 1.00 86.81 111 THR A N 1
ATOM 886 C CA . THR A 1 111 ? 9.451 -0.998 4.851 1.00 86.81 111 THR A CA 1
ATOM 887 C C . THR A 1 111 ? 8.466 0.148 4.583 1.00 86.81 111 THR A C 1
ATOM 889 O O . THR A 1 111 ? 8.514 0.823 3.554 1.00 86.81 111 THR A O 1
ATOM 892 N N . THR A 1 112 ? 7.527 0.378 5.503 1.00 85.81 112 THR A 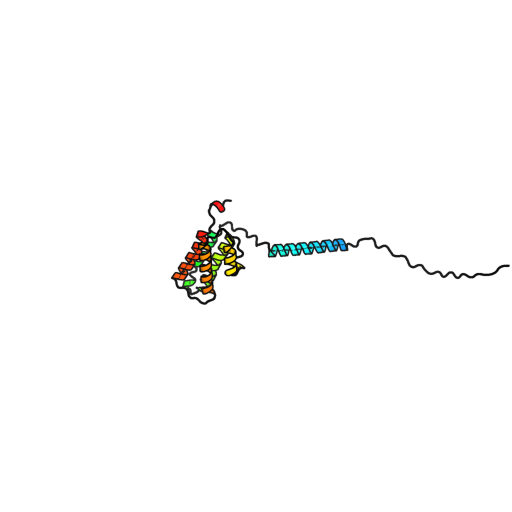N 1
ATOM 893 C CA . THR A 1 112 ? 6.557 1.481 5.386 1.00 85.81 112 THR A CA 1
ATOM 894 C C . THR A 1 112 ? 7.239 2.842 5.250 1.00 85.81 112 THR A C 1
ATOM 896 O O . THR A 1 112 ? 6.829 3.647 4.417 1.00 85.81 112 THR A O 1
ATOM 899 N N . GLU A 1 113 ? 8.300 3.090 6.017 1.00 85.75 113 GLU A N 1
ATOM 900 C CA . GLU A 1 113 ? 9.035 4.357 5.980 1.00 85.75 113 GLU A CA 1
ATOM 901 C C . GLU A 1 113 ? 9.770 4.554 4.653 1.00 85.75 113 GLU A C 1
ATOM 903 O O . GLU A 1 113 ? 9.617 5.596 4.013 1.00 85.75 113 GLU A O 1
ATOM 908 N N . GLU A 1 114 ? 10.501 3.538 4.190 1.00 85.69 114 GLU A N 1
ATOM 909 C CA . GLU A 1 114 ? 11.199 3.573 2.899 1.00 85.69 114 GLU A CA 1
ATOM 910 C C . GLU A 1 114 ? 10.224 3.783 1.741 1.00 85.69 114 GLU A C 1
ATOM 912 O O . GLU A 1 114 ? 10.486 4.580 0.838 1.00 85.69 114 GLU A O 1
ATOM 917 N N . PHE A 1 115 ? 9.069 3.117 1.791 1.00 83.50 115 PHE A N 1
ATOM 918 C CA . PHE A 1 115 ? 8.027 3.269 0.787 1.00 83.50 115 PHE A CA 1
ATOM 919 C C . PHE A 1 115 ? 7.474 4.701 0.746 1.00 83.50 115 PHE A C 1
ATOM 921 O O . PHE A 1 115 ? 7.328 5.280 -0.332 1.00 83.50 115 PHE A O 1
ATOM 928 N N . LEU A 1 116 ? 7.219 5.308 1.909 1.00 84.06 116 LEU A N 1
ATOM 929 C CA . LEU A 1 116 ? 6.754 6.695 1.999 1.00 84.06 116 LEU A CA 1
ATOM 930 C C . LEU A 1 116 ? 7.804 7.696 1.506 1.00 84.06 116 LEU A C 1
ATOM 932 O O . LEU A 1 116 ? 7.452 8.673 0.842 1.00 84.06 116 LEU A O 1
ATOM 936 N N . ILE A 1 117 ? 9.088 7.452 1.779 1.00 85.38 117 ILE A N 1
ATOM 937 C CA . ILE A 1 117 ? 10.192 8.268 1.253 1.00 85.38 117 ILE A CA 1
ATOM 938 C C . ILE A 1 117 ? 10.256 8.150 -0.275 1.00 85.38 117 ILE A C 1
ATOM 940 O O . ILE A 1 117 ? 10.332 9.167 -0.968 1.00 85.38 117 ILE A O 1
ATOM 944 N N . ALA A 1 118 ? 10.168 6.931 -0.812 1.00 82.56 118 ALA A N 1
ATOM 945 C CA . ALA A 1 118 ? 10.179 6.690 -2.251 1.00 82.56 118 ALA A CA 1
ATOM 946 C C . ALA A 1 118 ? 8.993 7.375 -2.954 1.00 82.56 118 ALA A C 1
ATOM 948 O O . ALA A 1 118 ? 9.185 8.041 -3.972 1.00 82.56 118 ALA A O 1
ATOM 949 N N . ALA A 1 119 ? 7.790 7.294 -2.375 1.00 79.50 119 ALA A N 1
ATOM 950 C CA . ALA A 1 119 ? 6.603 7.987 -2.876 1.00 79.50 119 ALA A CA 1
ATOM 951 C C . ALA A 1 119 ? 6.728 9.521 -2.775 1.00 79.50 119 ALA A C 1
ATOM 953 O O . ALA A 1 119 ? 6.302 10.244 -3.676 1.00 79.50 119 ALA A O 1
ATOM 954 N N . LYS A 1 120 ? 7.359 10.052 -1.715 1.00 77.62 120 LYS A N 1
ATOM 955 C CA . LYS A 1 120 ? 7.568 11.502 -1.538 1.00 77.62 120 LYS A CA 1
ATOM 956 C C . LYS A 1 120 ? 8.410 12.116 -2.656 1.00 77.62 120 LYS A C 1
ATOM 958 O O . LYS A 1 120 ? 8.152 13.264 -3.026 1.00 77.62 120 LYS A O 1
ATOM 963 N N . ASN A 1 121 ? 9.367 11.360 -3.185 1.00 75.19 121 ASN A N 1
ATOM 964 C CA . ASN A 1 121 ? 10.285 11.804 -4.234 1.00 75.19 121 ASN A CA 1
ATOM 965 C C . ASN A 1 121 ? 9.669 11.769 -5.645 1.00 75.19 121 ASN A C 1
ATOM 967 O O . ASN A 1 121 ? 10.317 12.194 -6.600 1.00 75.19 121 ASN A O 1
ATOM 971 N N . ARG A 1 122 ? 8.430 11.285 -5.797 1.00 74.75 122 ARG A N 1
ATOM 972 C CA . ARG A 1 122 ? 7.689 11.332 -7.062 1.00 74.75 122 ARG A CA 1
ATOM 973 C C . ARG A 1 122 ? 6.912 12.645 -7.182 1.00 74.75 122 ARG A C 1
ATOM 975 O O . ARG A 1 122 ? 6.236 13.075 -6.242 1.00 74.75 122 ARG A O 1
ATOM 982 N N . GLY A 1 123 ? 7.021 13.279 -8.349 1.00 69.12 123 GLY A N 1
ATOM 983 C CA . GLY A 1 123 ? 6.341 14.539 -8.668 1.00 69.12 123 GLY A CA 1
ATOM 984 C C . GLY A 1 123 ? 4.831 14.390 -8.875 1.00 69.12 123 GLY A C 1
ATOM 985 O O . GLY A 1 123 ? 4.118 15.384 -8.814 1.00 69.12 123 GLY A O 1
ATOM 986 N N . GLU A 1 124 ? 4.331 13.164 -9.064 1.00 74.06 124 GLU A N 1
ATOM 987 C CA . GLU A 1 124 ? 2.908 12.902 -9.321 1.00 74.06 124 GLU A CA 1
ATOM 988 C C . GLU A 1 124 ? 2.035 12.893 -8.053 1.00 74.06 124 GLU A C 1
ATOM 990 O O . GLU A 1 124 ? 0.810 12.851 -8.148 1.00 74.06 124 GLU A O 1
ATOM 995 N N . PHE A 1 125 ? 2.635 12.943 -6.857 1.00 78.94 125 PHE A N 1
ATOM 996 C CA . PHE A 1 125 ? 1.894 12.927 -5.595 1.00 78.94 125 PHE A CA 1
ATOM 997 C C . PHE A 1 125 ? 1.742 14.335 -5.011 1.00 78.94 125 PHE A C 1
ATOM 999 O O . PHE A 1 125 ? 2.739 14.978 -4.662 1.00 78.94 125 PHE A O 1
ATOM 1006 N N . SER A 1 126 ? 0.496 14.774 -4.805 1.00 85.00 126 SER A N 1
ATOM 1007 C CA . SER A 1 126 ? 0.209 15.990 -4.035 1.00 85.00 126 SER A CA 1
ATOM 1008 C C . SER A 1 126 ? 0.563 15.810 -2.551 1.00 85.00 126 SER A C 1
ATOM 1010 O O . SER A 1 126 ? 0.683 14.685 -2.053 1.00 85.00 126 SER A O 1
ATOM 1012 N N . SER A 1 127 ? 0.735 16.912 -1.820 1.00 85.88 127 SER A N 1
ATOM 1013 C CA . SER A 1 127 ? 1.019 16.877 -0.377 1.00 85.88 127 SER A CA 1
A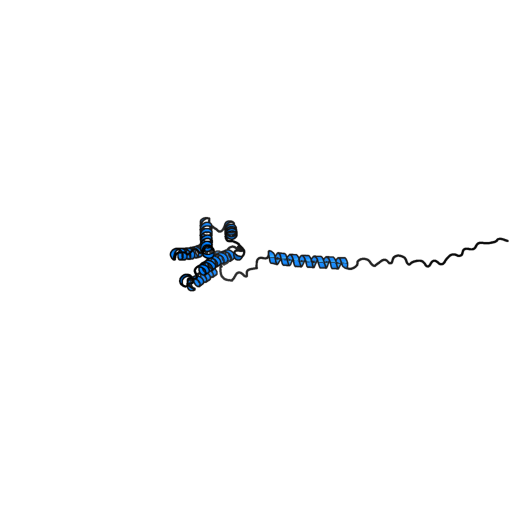TOM 1014 C C . SER A 1 127 ? -0.092 16.178 0.411 1.00 85.88 127 SER A C 1
ATOM 1016 O O . SER A 1 127 ? 0.188 15.394 1.316 1.00 85.88 127 SER A O 1
ATOM 1018 N N . GLU A 1 128 ? -1.346 16.402 0.022 1.00 88.00 128 GLU A N 1
ATOM 1019 C CA . GLU A 1 128 ? -2.533 15.789 0.621 1.00 88.00 128 GLU A CA 1
ATOM 1020 C C . GLU A 1 128 ? -2.551 14.280 0.380 1.00 88.00 128 GLU A C 1
ATOM 1022 O O . GLU A 1 128 ? -2.837 13.506 1.291 1.00 88.00 128 GLU A O 1
ATOM 1027 N N . LEU A 1 129 ? -2.196 13.846 -0.831 1.00 87.94 129 LEU A N 1
ATOM 1028 C CA . LEU A 1 129 ? -2.129 12.430 -1.175 1.00 87.94 129 LEU A CA 1
ATOM 1029 C C . LEU A 1 129 ? -1.002 11.715 -0.413 1.00 87.94 129 LEU A C 1
ATOM 1031 O O . LEU A 1 129 ? -1.178 10.582 0.035 1.00 87.94 129 LEU A O 1
ATOM 1035 N N . LYS A 1 130 ? 0.144 12.381 -0.218 1.00 89.06 130 LYS A N 1
ATOM 1036 C CA . LYS A 1 130 ? 1.249 11.864 0.609 1.00 89.06 130 LYS A CA 1
ATOM 1037 C C . LYS A 1 130 ? 0.823 11.693 2.066 1.00 89.06 130 LYS A C 1
ATOM 1039 O O . LYS A 1 130 ? 1.158 10.676 2.671 1.00 89.06 130 LYS A O 1
ATOM 1044 N N . ALA A 1 131 ? 0.087 12.661 2.615 1.00 91.88 131 ALA A N 1
ATOM 1045 C CA . ALA A 1 131 ? -0.464 12.569 3.966 1.00 91.88 131 ALA A CA 1
ATOM 1046 C C . ALA A 1 131 ? -1.467 11.411 4.078 1.00 91.88 131 ALA A C 1
ATOM 1048 O O . ALA A 1 131 ? -1.299 10.550 4.934 1.00 91.88 131 ALA A O 1
ATOM 1049 N N . LEU A 1 132 ? -2.413 11.310 3.136 1.00 94.19 132 LEU A N 1
ATOM 1050 C CA . LEU A 1 132 ? -3.385 10.215 3.083 1.00 94.19 132 LEU A CA 1
ATOM 1051 C C . LEU A 1 132 ? -2.705 8.839 3.036 1.00 94.19 132 LEU A C 1
ATOM 1053 O O . LEU A 1 132 ? -3.089 7.933 3.771 1.00 94.19 132 LEU A O 1
ATOM 1057 N N . LEU A 1 133 ? -1.681 8.680 2.191 1.00 93.50 133 LEU A N 1
ATOM 1058 C CA . LEU A 1 133 ? -0.931 7.430 2.073 1.00 93.50 133 LEU A CA 1
ATOM 1059 C C . LEU A 1 133 ? -0.203 7.077 3.375 1.00 93.50 133 LEU A C 1
ATOM 1061 O O . LEU A 1 133 ? -0.208 5.917 3.789 1.00 93.50 133 LEU A O 1
ATOM 1065 N N . LYS A 1 134 ? 0.418 8.073 4.017 1.00 94.38 134 LYS A N 1
ATOM 1066 C CA . LYS A 1 134 ? 1.095 7.908 5.305 1.00 94.38 134 LYS A CA 1
ATOM 1067 C C . LYS A 1 134 ? 0.117 7.452 6.380 1.00 94.38 134 LYS A C 1
ATOM 1069 O O . LYS A 1 134 ? 0.366 6.426 7.008 1.00 94.38 134 LYS A O 1
ATOM 1074 N N . ASP A 1 135 ? -0.980 8.176 6.561 1.00 95.69 135 ASP A N 1
ATOM 1075 C CA . ASP A 1 135 ? -1.961 7.893 7.609 1.00 95.69 135 ASP A CA 1
ATOM 1076 C C . ASP A 1 135 ? -2.592 6.511 7.405 1.00 95.69 135 ASP A C 1
ATOM 1078 O O . ASP A 1 135 ? -2.672 5.714 8.340 1.00 95.69 135 ASP A O 1
ATOM 1082 N N . PHE A 1 136 ? -2.928 6.169 6.157 1.00 96.81 136 PHE A N 1
ATOM 1083 C CA . PHE A 1 136 ? -3.438 4.849 5.794 1.00 96.81 136 PHE A CA 1
ATOM 1084 C C . PHE A 1 136 ? -2.457 3.718 6.142 1.00 96.81 136 PHE A C 1
ATOM 1086 O O . PHE A 1 136 ? -2.849 2.730 6.770 1.00 96.81 136 PHE A O 1
ATOM 1093 N N . LEU A 1 137 ? -1.184 3.831 5.744 1.00 94.94 137 LEU A N 1
ATOM 1094 C CA . LEU A 1 137 ? -0.203 2.770 5.984 1.00 94.94 137 LEU A CA 1
ATOM 1095 C C . LEU A 1 137 ? 0.129 2.616 7.471 1.00 94.94 137 LEU A C 1
ATOM 1097 O O . LEU A 1 137 ? 0.223 1.483 7.944 1.00 94.94 137 LEU A O 1
ATOM 1101 N N . LEU A 1 138 ? 0.249 3.726 8.206 1.00 94.81 138 LEU A N 1
ATOM 1102 C CA . LEU A 1 138 ? 0.471 3.698 9.652 1.00 94.81 138 LEU A CA 1
ATOM 1103 C C . LEU A 1 138 ? -0.702 3.038 10.381 1.00 94.81 138 LEU A C 1
ATOM 1105 O O . LEU A 1 138 ? -0.483 2.168 11.223 1.00 94.81 138 LEU A O 1
ATOM 1109 N N . HIS A 1 139 ? -1.939 3.377 10.010 1.00 96.25 139 HIS A N 1
ATOM 1110 C CA . HIS A 1 139 ? -3.127 2.742 10.580 1.00 96.25 139 HIS A CA 1
ATOM 1111 C C . HIS A 1 139 ? -3.161 1.236 10.307 1.00 96.25 139 HIS A C 1
ATOM 1113 O O . HIS A 1 139 ? -3.404 0.433 11.208 1.00 96.25 139 HIS A O 1
ATOM 1119 N N . CYS A 1 140 ? -2.831 0.823 9.080 1.00 95.06 140 CYS A N 1
ATOM 1120 C CA . CYS A 1 140 ? -2.723 -0.595 8.750 1.00 95.06 140 CYS A CA 1
ATOM 1121 C C . CYS A 1 140 ? -1.681 -1.310 9.620 1.00 95.06 140 CYS A C 1
ATOM 1123 O O . CYS A 1 140 ? -1.919 -2.434 10.064 1.00 95.06 140 CYS A O 1
ATOM 1125 N N . ASP A 1 141 ? -0.530 -0.689 9.865 1.00 94.31 141 ASP A N 1
ATOM 1126 C CA . ASP A 1 141 ? 0.543 -1.289 10.656 1.00 94.31 141 ASP A CA 1
ATOM 1127 C C . ASP A 1 141 ? 0.177 -1.402 12.147 1.00 94.31 141 ASP A C 1
ATOM 1129 O O . ASP A 1 141 ? 0.487 -2.424 12.769 1.00 94.31 141 ASP A O 1
ATOM 1133 N N . LEU A 1 142 ? -0.585 -0.447 12.698 1.00 95.25 142 LEU A N 1
ATOM 1134 C CA . LEU A 1 142 ? -1.162 -0.557 14.046 1.00 95.25 142 LEU A CA 1
ATOM 1135 C C . LEU A 1 142 ? -2.036 -1.812 14.188 1.00 95.25 142 LEU A C 1
ATOM 1137 O O . LEU A 1 142 ? -1.896 -2.566 15.152 1.00 95.25 142 LEU A O 1
ATOM 1141 N N . VAL A 1 143 ? -2.892 -2.102 13.207 1.00 94.75 143 VAL A N 1
ATOM 1142 C CA . VAL A 1 143 ? -3.741 -3.305 13.243 1.00 94.75 143 VAL A CA 1
ATOM 1143 C C . VAL A 1 143 ? -2.911 -4.586 13.096 1.00 94.75 143 VAL A C 1
ATOM 1145 O O . VAL A 1 143 ? -3.121 -5.564 13.817 1.00 94.75 143 VAL A O 1
ATOM 1148 N N . LYS A 1 144 ? -1.932 -4.604 12.181 1.00 92.06 144 LYS A N 1
ATOM 1149 C CA . LYS A 1 144 ? -1.102 -5.793 11.903 1.00 92.06 144 LYS A CA 1
ATOM 1150 C C . LYS A 1 144 ? -0.236 -6.209 13.087 1.00 92.06 144 LYS A C 1
ATOM 1152 O O . LYS A 1 144 ? -0.088 -7.413 13.346 1.00 92.06 144 LYS A O 1
ATOM 1157 N N . PHE A 1 145 ? 0.368 -5.225 13.752 1.00 91.75 145 PHE A N 1
ATOM 1158 C CA . PHE A 1 145 ? 1.460 -5.449 14.697 1.00 91.75 145 PHE A CA 1
ATOM 1159 C C . PHE A 1 145 ? 1.102 -5.072 16.136 1.00 91.75 145 PHE A C 1
ATOM 1161 O O . PHE A 1 145 ? 1.528 -5.771 17.051 1.00 91.75 145 PHE A O 1
ATOM 1168 N N . ALA A 1 146 ? 0.275 -4.045 16.356 1.00 86.25 146 ALA A N 1
ATOM 1169 C CA . ALA A 1 146 ? -0.019 -3.518 17.693 1.00 86.25 146 ALA A CA 1
ATOM 1170 C C . ALA A 1 146 ? -1.296 -4.093 18.339 1.00 86.25 146 ALA A C 1
ATOM 1172 O O . ALA A 1 146 ? -1.740 -3.587 19.366 1.00 86.25 146 ALA A O 1
ATOM 1173 N N . LYS A 1 147 ? -1.894 -5.151 17.761 1.00 85.31 147 LYS A N 1
ATOM 1174 C CA . LYS A 1 147 ? -3.172 -5.753 18.213 1.00 85.31 147 LYS A CA 1
ATOM 1175 C C . LYS A 1 147 ? -4.307 -4.726 18.357 1.00 85.31 147 LYS A C 1
ATOM 1177 O O . LYS A 1 147 ? -5.227 -4.924 19.147 1.00 85.31 147 LYS A O 1
ATOM 1182 N N . TYR A 1 148 ? -4.236 -3.637 17.598 1.00 92.44 148 TYR A N 1
ATOM 1183 C CA . TYR A 1 148 ? -5.272 -2.621 17.591 1.00 92.44 148 TYR A CA 1
ATOM 1184 C C . TYR A 1 148 ? -6.556 -3.194 16.978 1.00 92.44 148 TYR A C 1
ATOM 1186 O O . TYR A 1 148 ? -6.510 -3.828 15.922 1.00 92.44 148 TYR A O 1
ATOM 1194 N N . GLY A 1 149 ? -7.684 -3.006 17.665 1.00 92.06 149 GLY A N 1
ATOM 1195 C CA . GLY A 1 149 ? -9.009 -3.445 17.233 1.00 92.06 149 GLY A CA 1
ATOM 1196 C C . GLY A 1 149 ? -9.792 -2.271 16.646 1.00 92.06 149 GLY A C 1
ATOM 1197 O O . GLY A 1 149 ? -10.436 -1.568 17.422 1.00 92.06 149 GLY A O 1
ATOM 1198 N N . PRO A 1 150 ? -9.730 -2.033 15.325 1.00 94.06 150 PRO A N 1
ATOM 1199 C CA . PRO A 1 150 ? -10.414 -0.912 14.699 1.00 94.06 150 PRO A CA 1
ATOM 1200 C C . PRO A 1 150 ? -11.931 -1.088 14.772 1.00 94.06 150 PRO A C 1
ATOM 1202 O O . PRO A 1 150 ? -12.465 -2.194 14.645 1.00 94.06 150 PRO A O 1
ATOM 1205 N N . THR A 1 151 ? -12.629 0.026 14.938 1.00 95.75 151 THR A N 1
ATOM 1206 C CA . THR A 1 151 ? -14.089 0.103 14.863 1.00 95.75 151 THR A CA 1
ATOM 1207 C C . THR A 1 151 ? -14.586 -0.161 13.433 1.00 95.75 151 THR A C 1
ATOM 1209 O O . THR A 1 151 ? -13.835 0.026 12.471 1.00 95.75 151 THR A O 1
ATOM 1212 N N . PRO A 1 152 ? -15.863 -0.551 13.244 1.00 94.12 152 PRO A N 1
ATOM 1213 C CA . PRO A 1 152 ? -16.457 -0.671 11.909 1.00 94.12 152 PRO A CA 1
ATOM 1214 C C . PRO A 1 152 ? -16.282 0.591 11.059 1.00 94.12 152 PRO A C 1
ATOM 1216 O O . PRO A 1 152 ? -15.857 0.504 9.911 1.00 94.12 152 PRO A O 1
ATOM 1219 N N . THR A 1 153 ? -16.481 1.764 11.663 1.00 96.44 153 THR A N 1
ATOM 1220 C CA . THR A 1 153 ? -16.271 3.057 11.005 1.00 96.44 153 THR A CA 1
ATOM 1221 C C . THR A 1 153 ? -14.828 3.236 10.533 1.00 96.44 153 THR A C 1
ATOM 1223 O O . THR A 1 153 ? -14.599 3.665 9.408 1.00 96.44 153 THR A O 1
ATOM 1226 N N . GLU A 1 154 ? -13.833 2.885 11.350 1.00 95.81 154 GLU A N 1
ATOM 1227 C CA . GLU A 1 154 ? -12.420 2.967 10.950 1.00 95.81 154 GLU A CA 1
ATOM 1228 C C . GLU A 1 154 ? -12.065 1.971 9.844 1.00 95.81 154 GLU A C 1
ATOM 1230 O O . GLU A 1 154 ? -11.227 2.277 8.992 1.00 95.81 154 GLU A O 1
ATOM 1235 N N . MET A 1 155 ? -12.698 0.796 9.824 1.00 96.00 155 MET A N 1
ATOM 1236 C CA . MET A 1 155 ? -12.533 -0.182 8.746 1.00 96.00 155 MET A CA 1
ATOM 1237 C C . MET A 1 155 ? -13.094 0.338 7.421 1.00 96.00 155 MET A C 1
ATOM 1239 O O . MET A 1 155 ? -12.410 0.236 6.397 1.00 96.00 155 MET A O 1
ATOM 1243 N N . ASP A 1 156 ? -14.277 0.952 7.451 1.00 95.75 156 ASP A N 1
ATOM 1244 C CA . ASP A 1 156 ? -14.883 1.592 6.282 1.00 95.75 156 ASP A CA 1
ATOM 1245 C C . ASP A 1 156 ? -14.025 2.766 5.791 1.00 95.75 156 ASP A C 1
ATOM 1247 O O . ASP A 1 156 ? -13.684 2.839 4.611 1.00 95.75 156 ASP A O 1
ATOM 1251 N N . LEU A 1 157 ? -13.564 3.630 6.701 1.00 97.19 157 LEU A N 1
ATOM 1252 C CA . LEU A 1 157 ? -12.654 4.735 6.375 1.00 97.19 157 LEU A CA 1
ATOM 1253 C C . LEU A 1 157 ? -11.327 4.245 5.782 1.00 97.19 157 LEU A C 1
ATOM 1255 O O . LEU A 1 157 ? -10.781 4.880 4.877 1.00 97.19 157 LEU A O 1
ATOM 1259 N N . SER A 1 158 ? -10.804 3.113 6.258 1.00 97.56 158 SER A N 1
ATOM 1260 C CA . SER A 1 158 ? -9.582 2.507 5.715 1.00 97.56 158 SER A CA 1
ATOM 1261 C C . SER A 1 158 ? -9.795 2.014 4.284 1.00 97.56 158 SER A C 1
ATOM 1263 O O . SER A 1 158 ? -8.934 2.221 3.427 1.00 97.56 158 SER A O 1
ATOM 1265 N N . PHE A 1 159 ? -10.944 1.389 4.009 1.00 97.94 159 PHE A N 1
ATOM 1266 C CA . PHE A 1 159 ? -11.303 0.943 2.663 1.00 97.94 159 PHE A CA 1
ATOM 1267 C C . PHE A 1 159 ? -11.475 2.129 1.709 1.00 97.94 159 PHE A C 1
ATOM 1269 O O . PHE A 1 159 ? -10.898 2.139 0.621 1.00 97.94 159 PHE A O 1
ATOM 1276 N N . GLU A 1 160 ? -12.198 3.165 2.136 1.00 97.69 160 GLU A N 1
ATOM 1277 C CA . GLU A 1 160 ? -12.381 4.383 1.345 1.00 97.69 160 GLU A CA 1
ATOM 1278 C C . GLU A 1 160 ? -11.062 5.126 1.118 1.00 97.69 160 GLU A C 1
ATOM 1280 O O . GLU A 1 160 ? -10.825 5.642 0.027 1.00 97.69 160 GLU A O 1
ATOM 1285 N N . SER A 1 161 ? -10.150 5.122 2.094 1.00 97.62 161 SER A N 1
ATOM 1286 C CA . SER A 1 161 ? -8.802 5.677 1.921 1.00 97.62 161 SER A CA 1
ATOM 1287 C C . SER A 1 161 ? -8.014 4.921 0.852 1.00 97.62 161 SER A C 1
ATOM 1289 O O . SER A 1 161 ? -7.426 5.550 -0.027 1.00 97.62 161 SER A O 1
ATOM 1291 N N . ALA A 1 162 ? -8.049 3.583 0.870 1.00 97.50 162 ALA A N 1
ATOM 1292 C CA . ALA A 1 162 ? -7.421 2.757 -0.162 1.00 97.50 162 ALA A CA 1
ATOM 1293 C C . ALA A 1 162 ? -8.001 3.051 -1.554 1.00 97.50 162 ALA A C 1
ATOM 1295 O O . ALA A 1 162 ? -7.252 3.279 -2.505 1.00 97.50 162 ALA A O 1
ATOM 1296 N N . LYS A 1 163 ? -9.331 3.121 -1.665 1.00 97.31 163 LYS A N 1
ATOM 1297 C CA . LYS A 1 163 ? -10.016 3.456 -2.917 1.00 97.31 163 LYS A CA 1
ATOM 1298 C C . LYS A 1 163 ? -9.659 4.863 -3.402 1.00 97.31 163 LYS A C 1
ATOM 1300 O O . LYS A 1 163 ? -9.336 5.039 -4.572 1.00 97.31 163 LYS A O 1
ATOM 1305 N N . ARG A 1 164 ? -9.649 5.856 -2.510 1.00 95.69 164 ARG A N 1
ATOM 1306 C CA . ARG A 1 164 ? -9.286 7.243 -2.830 1.00 95.69 164 ARG A CA 1
ATOM 1307 C C . ARG A 1 164 ? -7.844 7.362 -3.320 1.00 95.69 164 ARG A C 1
ATOM 1309 O O . ARG A 1 164 ? -7.597 8.118 -4.255 1.00 95.69 164 ARG A O 1
ATOM 1316 N N . LEU A 1 165 ? -6.910 6.615 -2.727 1.00 94.62 165 LEU A N 1
ATOM 1317 C CA . LEU A 1 165 ? -5.519 6.564 -3.187 1.00 94.62 165 LEU A CA 1
ATOM 1318 C C . LEU A 1 165 ? -5.435 6.094 -4.645 1.00 94.62 165 LEU A C 1
ATOM 1320 O O . LEU A 1 165 ? -4.722 6.716 -5.429 1.00 94.62 165 LEU A O 1
ATOM 1324 N N . VAL A 1 166 ? -6.196 5.060 -5.024 1.00 94.94 166 VAL A N 1
ATOM 1325 C CA . VAL A 1 166 ? -6.299 4.588 -6.417 1.00 94.94 166 VAL A CA 1
ATOM 1326 C C . VAL A 1 166 ? -6.972 5.640 -7.303 1.00 94.94 166 VAL A C 1
ATOM 1328 O O . VAL A 1 166 ? -6.409 6.047 -8.317 1.00 94.94 166 VAL A O 1
ATOM 1331 N N . ASP A 1 167 ? -8.137 6.148 -6.894 1.00 93.25 167 ASP A N 1
ATOM 1332 C CA . ASP A 1 167 ? -8.942 7.104 -7.666 1.00 93.25 167 ASP A CA 1
ATOM 1333 C C . ASP A 1 167 ? -8.164 8.380 -8.023 1.00 93.25 167 ASP A C 1
ATOM 1335 O O . ASP A 1 167 ? -8.293 8.894 -9.135 1.00 93.25 167 ASP A O 1
ATOM 1339 N N . GLN A 1 168 ? -7.358 8.894 -7.090 1.00 91.06 168 GLN A N 1
ATOM 1340 C CA . GLN A 1 168 ? -6.607 10.140 -7.265 1.00 91.06 168 GLN A CA 1
ATOM 1341 C C . GLN A 1 168 ? -5.316 9.979 -8.076 1.00 91.06 168 GLN A C 1
ATOM 1343 O O . GLN A 1 168 ? -4.735 10.982 -8.483 1.00 91.06 168 GLN A O 1
ATOM 1348 N N . THR A 1 169 ? -4.865 8.747 -8.315 1.00 89.81 169 THR A N 1
ATOM 1349 C CA . THR A 1 169 ? -3.584 8.465 -8.988 1.00 89.81 169 THR A CA 1
ATOM 1350 C C . THR A 1 169 ? -3.711 7.611 -10.242 1.00 89.81 169 THR A C 1
ATOM 1352 O O . THR A 1 169 ? -2.698 7.317 -10.884 1.00 89.81 169 THR A O 1
ATOM 1355 N N . LYS A 1 170 ? -4.935 7.203 -10.593 1.00 90.06 170 LYS A N 1
ATOM 1356 C CA . LYS A 1 170 ? -5.188 6.406 -11.789 1.00 90.06 170 LYS A CA 1
ATOM 1357 C C . LYS A 1 170 ? -4.711 7.134 -13.042 1.00 90.06 170 LYS A C 1
ATOM 1359 O O . LYS A 1 170 ? -4.796 8.359 -13.147 1.00 90.06 170 LYS A O 1
ATOM 1364 N N . GLU A 1 171 ? -4.244 6.348 -14.000 1.00 82.19 171 GLU A N 1
ATOM 1365 C CA . GLU A 1 171 ? -3.914 6.819 -15.343 1.00 82.19 171 GLU A CA 1
ATOM 1366 C C . GLU A 1 171 ? -5.107 7.545 -15.953 1.00 82.19 171 GLU A C 1
ATOM 1368 O O . GLU A 1 171 ? -6.249 7.075 -15.903 1.00 82.19 171 GLU A O 1
ATOM 1373 N N . ARG A 1 172 ? -4.847 8.718 -16.531 1.00 74.75 172 ARG A N 1
ATOM 1374 C CA . ARG A 1 172 ? -5.842 9.381 -17.371 1.00 74.75 172 ARG A CA 1
ATOM 1375 C C . ARG A 1 172 ? -5.933 8.600 -18.679 1.00 74.75 172 ARG A C 1
ATOM 1377 O O . ARG A 1 172 ? -4.919 8.136 -19.182 1.00 74.75 172 ARG A O 1
ATOM 1384 N N . ALA A 1 173 ? -7.124 8.503 -19.268 1.00 57.38 173 ALA A N 1
ATOM 1385 C CA . ALA A 1 173 ? -7.348 7.744 -20.507 1.00 57.38 173 ALA A CA 1
ATOM 1386 C C . ALA A 1 173 ? -6.393 8.129 -21.664 1.00 57.38 173 ALA A C 1
ATOM 1388 O O . ALA A 1 173 ? -6.078 7.297 -22.509 1.00 57.38 173 ALA A O 1
ATOM 1389 N N . ALA A 1 174 ? -5.878 9.364 -21.669 1.00 54.81 174 ALA A N 1
ATOM 1390 C CA . ALA A 1 174 ? -4.887 9.836 -22.636 1.00 54.81 174 ALA A CA 1
ATOM 1391 C C . ALA A 1 174 ? -3.499 9.169 -22.505 1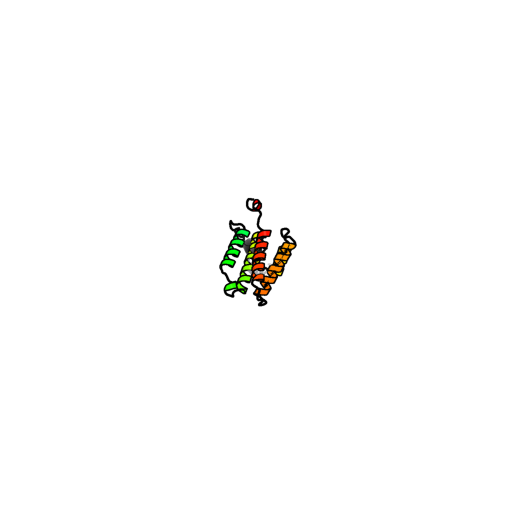.00 54.81 174 ALA A C 1
ATOM 1393 O O . ALA A 1 174 ? -2.766 9.121 -23.483 1.00 54.81 174 ALA A O 1
ATOM 1394 N N . GLU A 1 175 ? -3.139 8.650 -21.328 1.00 57.88 175 GLU A N 1
ATOM 1395 C CA . GLU A 1 175 ? -1.833 8.025 -21.054 1.00 57.88 175 GLU A CA 1
ATOM 1396 C C . GLU A 1 175 ? -1.797 6.536 -21.436 1.00 57.88 175 GLU A C 1
ATOM 1398 O O . GLU A 1 175 ? -0.723 5.988 -21.633 1.00 57.88 175 GLU A O 1
ATOM 1403 N N . VAL A 1 176 ? -2.958 5.882 -21.570 1.00 56.84 176 VAL A N 1
ATOM 1404 C CA . VAL A 1 176 ? -3.072 4.438 -21.873 1.00 56.84 176 VAL A CA 1
ATOM 1405 C C . VAL A 1 176 ? -2.985 4.153 -23.384 1.00 56.84 176 VAL A C 1
ATOM 1407 O O . VAL A 1 176 ? -2.809 3.011 -23.795 1.00 56.84 176 VAL A O 1
ATOM 1410 N N . THR A 1 177 ? -3.116 5.188 -24.223 1.00 49.25 177 THR A N 1
ATOM 1411 C CA . THR A 1 177 ? -3.187 5.064 -25.696 1.00 49.25 177 THR A CA 1
ATOM 1412 C C . THR A 1 177 ? -1.892 5.506 -26.404 1.00 49.25 177 THR A C 1
ATOM 1414 O O . THR A 1 177 ? -1.853 5.516 -27.633 1.00 49.25 177 THR A O 1
ATOM 1417 N N . ALA A 1 178 ? -0.863 5.908 -25.650 1.00 43.62 178 ALA A N 1
ATOM 1418 C CA . ALA A 1 178 ? 0.430 6.379 -26.161 1.00 43.62 178 ALA A CA 1
ATOM 1419 C C . ALA A 1 178 ? 1.506 5.296 -26.015 1.00 43.62 178 ALA A C 1
ATOM 1421 O O . ALA A 1 178 ? 2.337 5.184 -26.944 1.00 43.62 178 ALA A O 1
#